Protein AF-C6JSE3-F1 (afdb_monomer_lite)

Secondary structure (DSSP, 8-state):
-HHHHHHHHHHTSGGGG--TTPEEEEEEEEEEETTEEEEEEEEE-TTS-EEEEEES-EEE---SSSEE-----BTGGG--SEEEEGGG---SGGGTT-EEEEE--SHHHHHHHHHHTTT-SEEEEE-S--GGG-EE-TT-TTEEEE--EEEE-TTS-EEETTS-EE--SEEEE---EE---TTB--TT-EEETTEEES-BTTTB-GGGTTTEEE-S--BSS-HHHHHHHHHHHHHHHHTT-SPPPPPHHHHHHHHHHHHHHHHHTT--GGGTTB---TTS---

Organism: Sorghum bicolor (NCBI:txid4558)

InterPro domains:
  IPR000960 Flavin monooxygenase FMO [PIRSF000332] (1-264)
  IPR000960 Flavin monooxygenase FMO [PR00370] (55-71)
  IPR000960 Flavin monooxygenase FMO [PR00370] (111-126)
  IPR000960 Flavin monooxygenase FMO [PR00370] (161-188)
  IPR000960 Flavin monooxygenase FMO [PR00370] (225-238)
  IPR020946 Flavin monooxygenase-like [PF00743] (2-130)
  IPR020946 Flavin monooxygenase-like [PF00743] (160-264)
  IPR036188 FAD/NAD(P)-binding domain superfamily [G3DSA:3.50.50.60] (2-143)
  IPR036188 FAD/NAD(P)-binding domain superfamily [G3DSA:3.50.50.60] (164-280)
  IPR036188 FAD/NAD(P)-binding domain superfamily [SSF51905] (3-137)
  IPR036188 FAD/NAD(P)-binding domain superfamily [SSF51905] (157-276)
  IPR050346 Flavin-containing monooxygenases-like [PTHR23023] (1-277)

Structure (mmCIF, N/CA/C/O backbone):
data_AF-C6JSE3-F1
#
_entry.id   AF-C6JSE3-F1
#
loop_
_atom_site.group_PDB
_atom_site.id
_atom_site.type_symbol
_atom_site.label_atom_id
_atom_site.label_alt_id
_atom_site.label_comp_id
_atom_site.label_asym_id
_atom_site.label_entity_id
_atom_site.label_seq_id
_atom_site.pdbx_PDB_ins_code
_atom_site.Cartn_x
_atom_site.Cartn_y
_atom_site.Cartn_z
_atom_site.occupancy
_atom_site.B_iso_or_equiv
_atom_site.auth_seq_id
_atom_site.auth_comp_id
_atom_site.auth_asym_id
_atom_site.auth_atom_id
_atom_site.pdbx_PDB_model_num
ATOM 1 N N . MET A 1 1 ? 3.079 -20.739 2.816 1.00 90.75 1 MET A N 1
ATOM 2 C CA . MET A 1 1 ? 2.566 -19.575 3.571 1.00 90.75 1 MET A CA 1
ATOM 3 C C . MET A 1 1 ? 1.053 -19.646 3.750 1.00 90.75 1 MET A C 1
ATOM 5 O O . MET A 1 1 ? 0.638 -19.711 4.892 1.00 90.75 1 MET A O 1
ATOM 9 N N . LEU A 1 2 ? 0.241 -19.715 2.683 1.00 92.94 2 LEU A N 1
ATOM 10 C CA . LEU A 1 2 ? -1.227 -19.821 2.803 1.00 92.94 2 LEU A CA 1
ATOM 11 C C . LEU A 1 2 ? -1.678 -20.956 3.741 1.00 92.94 2 LEU A C 1
ATOM 13 O O . LEU A 1 2 ? -2.316 -20.683 4.744 1.00 92.94 2 LEU A O 1
ATOM 17 N N . ALA A 1 3 ? -1.195 -22.183 3.517 1.00 96.44 3 ALA A N 1
ATOM 18 C CA . ALA A 1 3 ? -1.509 -23.326 4.384 1.00 96.44 3 ALA A CA 1
ATOM 19 C C . ALA A 1 3 ? -1.156 -23.112 5.872 1.00 96.44 3 ALA A C 1
ATOM 21 O O . ALA A 1 3 ? -1.803 -23.676 6.745 1.00 96.44 3 ALA A O 1
ATOM 22 N N . PHE A 1 4 ? -0.137 -22.296 6.171 1.00 96.12 4 PHE A N 1
ATOM 23 C CA . PHE A 1 4 ? 0.201 -21.941 7.551 1.00 96.12 4 PHE A CA 1
ATOM 24 C C . PHE A 1 4 ? -0.830 -20.974 8.147 1.00 96.12 4 PHE A C 1
ATOM 26 O O . PHE A 1 4 ? -1.230 -21.157 9.290 1.00 96.12 4 PHE A O 1
ATOM 33 N N . LEU A 1 5 ? -1.275 -19.971 7.383 1.00 95.50 5 LEU A N 1
ATOM 34 C CA . LEU A 1 5 ? -2.308 -19.028 7.824 1.00 95.50 5 LEU A CA 1
ATOM 35 C C . LEU A 1 5 ? -3.663 -19.720 8.003 1.00 95.50 5 LEU A C 1
ATOM 37 O O . LEU A 1 5 ? -4.344 -19.453 8.989 1.00 95.50 5 LEU A O 1
ATOM 41 N N . ASP A 1 6 ? -4.012 -20.642 7.104 1.00 95.06 6 ASP A N 1
ATOM 42 C CA . ASP A 1 6 ? -5.236 -21.441 7.209 1.00 95.06 6 ASP A CA 1
ATOM 43 C C . ASP A 1 6 ? -5.208 -22.315 8.467 1.00 95.06 6 ASP A C 1
ATOM 45 O O . ASP A 1 6 ? -6.144 -22.282 9.267 1.00 95.06 6 ASP A O 1
ATOM 49 N N . ALA A 1 7 ? -4.105 -23.040 8.692 1.00 97.00 7 ALA A N 1
ATOM 50 C CA . ALA A 1 7 ? -3.922 -23.840 9.901 1.00 97.00 7 ALA A CA 1
ATOM 51 C C . ALA A 1 7 ? -3.983 -22.972 11.165 1.00 97.00 7 ALA A C 1
ATOM 53 O O . ALA A 1 7 ? -4.712 -23.296 12.096 1.00 97.00 7 ALA A O 1
ATOM 54 N N . PHE A 1 8 ? -3.302 -21.822 11.176 1.00 96.00 8 PHE A N 1
ATOM 55 C CA . PHE A 1 8 ? -3.346 -20.885 12.298 1.00 96.00 8 PHE A CA 1
ATOM 56 C C . PHE A 1 8 ? -4.772 -20.394 12.592 1.00 96.00 8 PHE A C 1
ATOM 58 O O . PHE A 1 8 ? -5.179 -20.344 13.754 1.00 96.00 8 PHE A O 1
ATOM 65 N N . ALA A 1 9 ? -5.545 -20.029 11.566 1.00 95.81 9 ALA A N 1
ATOM 66 C CA . ALA A 1 9 ? -6.913 -19.542 11.731 1.00 95.81 9 ALA A CA 1
ATOM 67 C C . ALA A 1 9 ? -7.853 -20.621 12.294 1.00 95.81 9 ALA A C 1
ATOM 69 O O . ALA A 1 9 ? -8.722 -20.308 13.111 1.00 95.81 9 ALA A O 1
ATOM 70 N N . VAL A 1 10 ? -7.665 -21.879 11.882 1.00 96.69 10 VAL A N 1
ATOM 71 C CA . VAL A 1 10 ? -8.408 -23.033 12.408 1.00 96.69 10 VAL A CA 1
ATOM 72 C C . VAL A 1 10 ? -7.996 -23.333 13.850 1.00 96.69 10 VAL A C 1
ATOM 74 O O . VAL A 1 10 ? -8.857 -23.362 14.728 1.00 96.69 10 VAL A O 1
ATOM 77 N N . ASP A 1 11 ? -6.698 -23.482 14.116 1.00 97.69 11 ASP A N 1
ATOM 78 C CA . ASP A 1 11 ? -6.167 -23.870 15.430 1.00 97.69 11 ASP A CA 1
ATOM 79 C C . ASP A 1 11 ? -6.456 -22.821 16.515 1.00 97.69 11 ASP A C 1
ATOM 81 O O . ASP A 1 11 ? -6.699 -23.161 17.672 1.00 97.69 11 ASP A O 1
ATOM 85 N N . SER A 1 12 ? -6.463 -21.536 16.149 1.00 95.75 12 SER A N 1
ATOM 86 C CA . SER A 1 12 ? -6.801 -20.433 17.061 1.00 95.75 12 SER A CA 1
ATOM 87 C C . SER A 1 12 ? -8.308 -20.223 17.257 1.00 95.75 12 SER A C 1
ATOM 89 O O . SER A 1 12 ? -8.703 -19.413 18.095 1.00 95.75 12 SER A O 1
ATOM 91 N N . GLY A 1 13 ? -9.157 -20.903 16.478 1.00 96.81 13 GLY A N 1
ATOM 92 C CA . GLY A 1 13 ? -10.612 -20.723 16.483 1.00 96.81 13 GLY A CA 1
ATOM 93 C C . GLY A 1 13 ? -11.106 -19.445 15.794 1.00 96.81 13 GLY A C 1
ATOM 94 O O . GLY A 1 13 ? -12.314 -19.256 15.663 1.00 96.81 13 GLY A O 1
ATOM 95 N N . VAL A 1 14 ? -10.209 -18.580 15.302 1.00 95.38 14 VAL A N 1
ATOM 96 C CA . VAL A 1 14 ? -10.569 -17.313 14.639 1.00 95.38 14 VAL A CA 1
ATOM 97 C C . VAL A 1 14 ? -11.395 -17.553 13.378 1.00 95.38 14 VAL A C 1
ATOM 99 O O . VAL A 1 14 ? -12.306 -16.777 13.099 1.00 95.38 14 VAL A O 1
ATOM 102 N N . ALA A 1 15 ? -11.144 -18.648 12.651 1.00 95.31 15 ALA A N 1
ATOM 103 C CA . ALA A 1 15 ? -11.892 -18.997 11.444 1.00 95.31 15 ALA A CA 1
ATOM 104 C C . ALA A 1 15 ? -13.415 -19.058 11.677 1.00 95.31 15 ALA A C 1
ATOM 106 O O . ALA A 1 15 ? -14.179 -18.634 10.814 1.00 95.31 15 ALA A O 1
ATOM 107 N N . ALA A 1 16 ? -13.864 -19.503 12.858 1.00 96.31 16 ALA A N 1
ATOM 108 C CA . ALA A 1 16 ? -15.287 -19.586 13.202 1.00 96.31 16 ALA A CA 1
ATOM 109 C C . ALA A 1 16 ? -15.962 -18.213 13.398 1.00 96.31 16 ALA A C 1
ATOM 111 O O . ALA A 1 16 ? -17.189 -18.127 13.428 1.00 96.31 16 ALA A O 1
ATOM 112 N N . HIS A 1 17 ? -15.177 -17.141 13.529 1.00 95.38 17 HIS A N 1
ATOM 113 C CA . HIS A 1 17 ? -15.659 -15.772 13.724 1.00 95.38 17 HIS A CA 1
ATOM 114 C C . HIS A 1 17 ? -15.640 -14.932 12.437 1.00 95.38 17 HIS A C 1
ATOM 116 O O . HIS A 1 17 ? -16.100 -13.790 12.447 1.00 95.38 17 HIS A O 1
ATOM 122 N N . VAL A 1 18 ? -15.123 -15.471 11.327 1.00 96.12 18 VAL A N 1
ATOM 123 C CA . VAL A 1 18 ? -15.033 -14.757 10.049 1.00 96.12 18 VAL A CA 1
ATOM 124 C C . VAL A 1 18 ? -16.304 -14.975 9.231 1.00 96.12 18 VAL A C 1
ATOM 126 O O . VAL A 1 18 ? -16.690 -16.105 8.942 1.00 96.12 18 VAL A O 1
ATOM 129 N N . ARG A 1 19 ? -16.933 -13.879 8.797 1.00 94.50 19 ARG A N 1
ATOM 130 C CA . ARG A 1 19 ? -18.028 -13.905 7.818 1.00 94.50 19 ARG A CA 1
ATOM 131 C C . ARG A 1 19 ? -17.452 -13.673 6.421 1.00 94.50 19 ARG A C 1
ATOM 133 O O . ARG A 1 19 ? -17.122 -12.544 6.066 1.00 94.50 19 ARG A O 1
ATOM 140 N N . LEU A 1 20 ? -17.276 -14.752 5.661 1.00 95.38 20 LEU A N 1
ATOM 141 C CA . LEU A 1 20 ? -16.822 -14.688 4.267 1.00 95.38 20 LEU A CA 1
ATOM 142 C C . LEU A 1 20 ? -17.928 -14.152 3.348 1.00 95.38 20 LEU A C 1
ATOM 144 O O . LEU A 1 20 ? -19.099 -14.137 3.724 1.00 95.38 20 LEU A O 1
ATOM 148 N N . GLY A 1 21 ? -17.542 -13.673 2.162 1.00 94.75 21 GLY A N 1
ATOM 149 C CA . GLY A 1 21 ? -18.484 -13.096 1.195 1.00 94.75 21 GLY A CA 1
ATOM 150 C C . GLY A 1 21 ? -19.108 -11.763 1.635 1.00 94.75 21 GLY A C 1
ATOM 151 O O . GLY A 1 21 ? -20.042 -11.281 1.001 1.00 94.75 21 GLY A O 1
ATOM 152 N N . GLY A 1 22 ? -18.604 -11.171 2.725 1.00 95.81 22 GLY A N 1
ATOM 153 C CA . GLY A 1 22 ? -19.030 -9.878 3.248 1.00 95.81 22 GLY A CA 1
ATOM 154 C C . GLY A 1 22 ? -18.075 -8.753 2.848 1.00 95.81 22 GLY A C 1
ATOM 155 O O . GLY A 1 22 ? -16.895 -8.781 3.196 1.00 95.81 22 GLY A O 1
ATOM 156 N N . GLU A 1 23 ? -18.585 -7.731 2.165 1.00 97.50 23 GLU A N 1
ATOM 157 C CA . GLU A 1 23 ? -17.844 -6.507 1.849 1.00 97.50 23 GLU A CA 1
ATOM 158 C C . GLU A 1 23 ? -18.287 -5.367 2.767 1.00 97.50 23 GLU A C 1
ATOM 160 O O . GLU A 1 23 ? -19.449 -4.959 2.746 1.00 97.50 23 GLU A O 1
ATOM 165 N N . VAL A 1 24 ? -17.363 -4.812 3.554 1.00 98.19 24 VAL A N 1
ATOM 166 C CA . VAL A 1 24 ? -17.643 -3.625 4.371 1.00 98.19 24 VAL A CA 1
ATOM 167 C C . VAL A 1 24 ? -17.793 -2.409 3.462 1.00 98.19 24 VAL A C 1
ATOM 169 O O . VAL A 1 24 ? -16.855 -2.006 2.778 1.00 98.19 24 VAL A O 1
ATOM 172 N N . LEU A 1 25 ? -18.974 -1.800 3.493 1.00 97.81 25 LEU A N 1
ATOM 173 C CA . LEU A 1 25 ? -19.299 -0.617 2.702 1.00 97.81 25 LEU A CA 1
ATOM 174 C C . LEU A 1 25 ? -19.083 0.668 3.485 1.00 97.81 25 LEU A C 1
ATOM 176 O O . LEU A 1 25 ? -18.837 1.720 2.894 1.00 97.81 25 LEU A O 1
ATOM 180 N N . ARG A 1 26 ? -19.264 0.611 4.809 1.00 97.62 26 ARG A N 1
ATOM 181 C CA . ARG A 1 26 ? -19.316 1.815 5.628 1.00 97.62 26 ARG A CA 1
ATOM 182 C C . ARG A 1 26 ? -19.091 1.546 7.102 1.00 97.62 26 ARG A C 1
ATOM 184 O O . ARG A 1 26 ? -19.660 0.609 7.647 1.00 97.62 26 ARG A O 1
ATOM 191 N N . VAL A 1 27 ? -18.355 2.441 7.746 1.00 97.06 27 VAL A N 1
ATOM 192 C CA . VAL A 1 27 ? -18.139 2.466 9.190 1.00 97.06 27 VAL A CA 1
ATOM 193 C C . VAL A 1 27 ? -18.387 3.884 9.697 1.00 97.06 27 VAL A C 1
ATOM 195 O O . VAL A 1 27 ? -17.810 4.835 9.169 1.00 97.06 27 VAL A O 1
ATOM 198 N N . ARG A 1 28 ? -19.261 4.048 10.696 1.00 93.44 28 ARG A N 1
ATOM 199 C CA . ARG A 1 28 ? -19.613 5.365 11.257 1.00 93.44 28 ARG A CA 1
ATOM 200 C C . ARG A 1 28 ? -19.777 5.320 12.774 1.00 93.44 28 ARG A C 1
ATOM 202 O O . ARG A 1 28 ? -20.337 4.343 13.272 1.00 93.44 28 ARG A O 1
ATOM 209 N N . PRO A 1 29 ? -19.393 6.384 13.496 1.00 91.12 29 PRO A N 1
ATOM 210 C CA . PRO A 1 29 ? -19.758 6.525 14.896 1.00 91.12 29 PRO A CA 1
ATOM 211 C C . PRO A 1 29 ? -21.269 6.778 15.021 1.00 91.12 29 PRO A C 1
ATOM 213 O O . PRO A 1 29 ? -21.854 7.565 14.274 1.00 91.12 29 PRO A O 1
ATOM 216 N N . LEU A 1 30 ? -21.903 6.114 15.981 1.00 83.31 30 LEU A N 1
ATOM 217 C CA . LEU A 1 30 ? -23.221 6.457 16.503 1.00 83.31 30 LEU A CA 1
ATOM 218 C C . LEU A 1 30 ? -23.045 7.561 17.553 1.00 83.31 30 LEU A C 1
ATOM 220 O O . LEU A 1 30 ? -22.100 7.527 18.340 1.00 83.31 30 LEU A O 1
ATOM 224 N N . CYS A 1 31 ? -23.945 8.551 17.568 1.00 64.56 31 CYS A N 1
ATOM 225 C CA . CYS A 1 31 ? -23.924 9.636 18.555 1.00 64.56 31 CYS A CA 1
ATOM 226 C C . CYS A 1 31 ? -23.729 9.095 19.981 1.00 64.56 31 CYS A C 1
ATOM 228 O O . CYS A 1 31 ? -24.350 8.095 20.336 1.00 64.56 31 CYS A O 1
ATOM 230 N N . ARG A 1 32 ? -22.920 9.790 20.800 1.00 56.53 32 ARG A N 1
ATOM 231 C CA . ARG A 1 32 ? -22.676 9.449 22.214 1.00 56.53 32 ARG A CA 1
ATOM 232 C C . ARG A 1 32 ? -23.996 9.226 22.960 1.00 56.53 32 ARG A C 1
ATOM 234 O O . ARG A 1 32 ? -24.659 10.180 23.366 1.00 56.53 32 ARG A O 1
ATOM 241 N N . GLY A 1 33 ? -24.361 7.963 23.155 1.00 52.59 33 GLY A N 1
ATOM 242 C CA . GLY A 1 33 ? -25.355 7.564 24.142 1.00 52.59 33 GLY A CA 1
ATOM 243 C C . GLY A 1 33 ? -24.739 7.553 25.543 1.00 52.59 33 GLY A C 1
ATOM 244 O O . GLY A 1 33 ? -23.539 7.761 25.717 1.00 52.59 33 GLY A O 1
ATOM 245 N N . GLN A 1 34 ? -25.543 7.246 26.563 1.00 40.81 34 GLN A N 1
ATOM 246 C CA . GLN A 1 34 ? -25.076 7.148 27.957 1.00 40.81 34 GLN A CA 1
ATOM 247 C C . GLN A 1 34 ? -24.033 6.029 28.206 1.00 40.81 34 GLN A C 1
ATOM 249 O O . GLN A 1 34 ? -23.507 5.941 29.311 1.00 40.81 34 GLN A O 1
ATOM 254 N N . GLN A 1 35 ? -23.725 5.191 27.205 1.00 45.28 35 GLN A N 1
ATOM 255 C CA . GLN A 1 35 ? -22.834 4.021 27.299 1.00 45.28 35 GLN A CA 1
ATOM 256 C C . GLN A 1 35 ? -21.511 4.139 26.511 1.00 45.28 35 GLN A C 1
ATOM 258 O O . GLN A 1 35 ? -20.745 3.182 26.491 1.00 45.28 35 GLN A O 1
ATOM 263 N N . GLY A 1 36 ? -21.198 5.294 25.910 1.00 58.19 36 GLY A N 1
ATOM 264 C CA . GLY A 1 36 ? -19.954 5.505 25.147 1.00 58.19 36 GLY A CA 1
ATOM 265 C C . GLY A 1 36 ? -20.166 5.644 23.635 1.00 58.19 36 GLY A C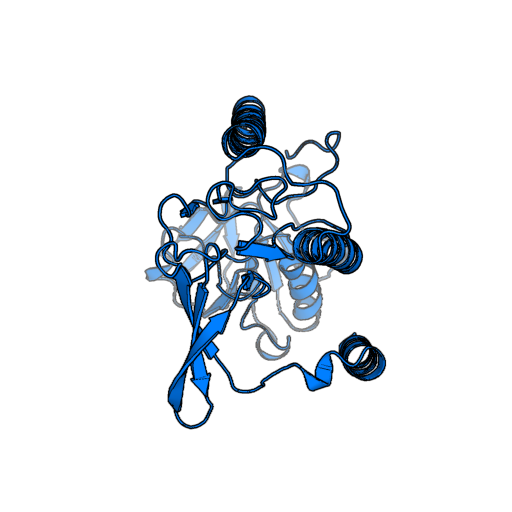 1
ATOM 266 O O . GLY A 1 36 ? -21.301 5.688 23.158 1.00 58.19 36 GLY A O 1
ATOM 267 N N . GLU A 1 37 ? -19.067 5.785 22.885 1.00 71.25 37 GLU A N 1
ATOM 268 C CA . GLU A 1 37 ? -19.078 5.816 21.415 1.00 71.25 37 GLU A CA 1
ATOM 269 C C . GLU A 1 37 ? -19.280 4.403 20.862 1.00 71.25 37 GLU A C 1
ATOM 271 O O . GLU A 1 37 ? -18.391 3.560 20.951 1.00 71.25 37 GLU A O 1
ATOM 276 N N . GLN A 1 38 ? -20.458 4.150 20.291 1.00 87.31 38 GLN A N 1
ATOM 277 C CA . GLN A 1 38 ? -20.731 2.945 19.511 1.00 87.31 38 GLN A CA 1
ATOM 278 C C . GLN A 1 38 ? -20.481 3.211 18.028 1.00 87.31 38 GLN A C 1
ATOM 280 O O . GLN A 1 38 ? -20.511 4.351 17.571 1.00 87.31 38 GLN A O 1
ATOM 285 N N . TRP A 1 39 ? -20.274 2.150 17.262 1.00 94.00 39 TRP A N 1
ATOM 286 C CA . TRP A 1 39 ? -20.019 2.184 15.829 1.00 94.00 39 TRP A CA 1
ATOM 287 C C . TRP A 1 39 ? -21.079 1.391 15.086 1.00 94.00 39 TRP A C 1
ATOM 289 O O . TRP A 1 39 ? -21.586 0.400 15.593 1.00 94.00 39 TRP A O 1
ATOM 299 N N . THR A 1 40 ? -21.393 1.805 13.866 1.00 95.62 40 THR A N 1
ATOM 300 C CA . THR A 1 40 ? -22.167 1.006 12.909 1.00 95.62 40 THR A CA 1
ATOM 301 C C . THR A 1 40 ? -21.263 0.556 11.786 1.00 95.62 40 THR A C 1
ATOM 303 O O . THR A 1 40 ? -20.489 1.356 11.253 1.00 95.62 40 THR A O 1
ATOM 306 N N . VAL A 1 41 ? -21.379 -0.717 11.421 1.00 97.50 41 VAL A N 1
ATOM 307 C CA . VAL A 1 41 ? -20.699 -1.303 10.269 1.00 97.50 41 VAL A CA 1
ATOM 308 C C . VAL A 1 41 ? -21.761 -1.792 9.298 1.00 97.50 41 VAL A C 1
ATOM 310 O O . VAL A 1 41 ? -22.482 -2.747 9.589 1.00 97.50 41 VAL A O 1
ATOM 313 N N . ALA A 1 42 ? -21.855 -1.132 8.146 1.00 97.69 42 ALA A N 1
ATOM 314 C CA . ALA A 1 42 ? -22.681 -1.590 7.042 1.00 97.69 42 ALA A CA 1
ATOM 315 C C . ALA A 1 42 ? -21.851 -2.475 6.113 1.00 97.69 42 ALA A C 1
ATOM 317 O O . ALA A 1 42 ? -20.765 -2.080 5.674 1.00 97.69 42 ALA A O 1
ATOM 318 N N . TRP A 1 43 ? -22.373 -3.649 5.784 1.00 97.88 43 TRP A N 1
ATOM 319 C CA . TRP A 1 43 ? -21.713 -4.617 4.920 1.00 97.88 43 TRP A CA 1
ATOM 320 C C . TRP A 1 43 ? -22.700 -5.251 3.943 1.00 97.88 43 TRP A C 1
ATOM 322 O O . TRP A 1 43 ? -23.902 -5.315 4.200 1.00 97.88 43 TRP A O 1
ATOM 332 N N . ARG A 1 44 ? -22.181 -5.683 2.795 1.00 97.94 44 ARG A N 1
ATOM 333 C CA . ARG A 1 44 ? -22.936 -6.356 1.739 1.00 97.94 44 ARG A CA 1
ATOM 334 C C . ARG A 1 44 ? -22.562 -7.829 1.687 1.00 97.94 44 ARG A C 1
ATOM 336 O O . ARG A 1 44 ? -21.375 -8.131 1.597 1.00 97.94 44 ARG A O 1
ATOM 343 N N . GLY A 1 45 ? -23.557 -8.708 1.748 1.00 95.62 45 GLY A N 1
ATOM 344 C CA . GLY A 1 45 ? -23.381 -10.149 1.566 1.00 95.62 45 GLY A CA 1
ATOM 345 C C . GLY A 1 45 ? -23.339 -10.565 0.094 1.00 95.62 45 GLY A C 1
ATOM 346 O O . GLY A 1 45 ? -23.559 -9.753 -0.807 1.00 95.62 45 GLY A O 1
ATOM 347 N N . GLU A 1 46 ? -23.096 -11.853 -0.154 1.00 93.25 46 GLU A N 1
ATOM 348 C CA . GLU A 1 46 ? -23.044 -12.428 -1.511 1.00 93.25 46 GLU A CA 1
ATOM 349 C C . GLU A 1 46 ? -24.376 -12.328 -2.265 1.00 93.25 46 GLU A C 1
ATOM 351 O O . GLU A 1 46 ? -24.394 -12.235 -3.491 1.00 93.25 46 GLU A O 1
ATOM 356 N N . ASP A 1 47 ? -25.495 -12.299 -1.539 1.00 93.62 47 ASP A N 1
ATOM 357 C CA . ASP A 1 47 ? -26.839 -12.097 -2.087 1.00 93.62 47 ASP A CA 1
ATOM 358 C C . ASP A 1 47 ? -27.099 -10.643 -2.530 1.00 93.62 47 ASP A C 1
ATOM 360 O O . ASP A 1 47 ? -28.160 -10.332 -3.075 1.00 93.62 47 ASP A O 1
ATOM 364 N N . GLY A 1 48 ? -26.135 -9.744 -2.306 1.00 94.31 48 GLY A N 1
ATOM 365 C CA . GLY A 1 48 ? -26.242 -8.313 -2.569 1.00 94.31 48 GLY A CA 1
ATOM 366 C C . GLY A 1 48 ? -27.012 -7.541 -1.494 1.00 94.31 48 GLY A C 1
ATOM 367 O O . GLY A 1 48 ? -27.100 -6.313 -1.585 1.00 94.31 48 GLY A O 1
ATOM 368 N N . GLY A 1 49 ? -27.539 -8.226 -0.474 1.00 95.81 49 GLY A N 1
ATOM 369 C CA . GLY A 1 49 ? -28.223 -7.624 0.659 1.00 95.81 49 GLY A CA 1
ATOM 370 C C . GLY A 1 49 ? -27.263 -6.795 1.506 1.00 95.81 49 GLY A C 1
ATOM 371 O O . GLY A 1 49 ? -26.115 -7.180 1.721 1.00 95.81 49 GLY A O 1
ATOM 372 N N . VAL A 1 50 ? -27.730 -5.639 1.983 1.00 97.56 50 VAL A N 1
ATOM 373 C CA . VAL A 1 50 ? -26.960 -4.767 2.878 1.00 97.56 50 VAL A CA 1
ATOM 374 C C . VAL A 1 50 ? -27.513 -4.893 4.290 1.00 97.56 50 VAL A C 1
ATOM 376 O O . VAL A 1 50 ? -28.689 -4.611 4.524 1.00 97.56 50 VAL A O 1
ATOM 379 N N . ALA A 1 51 ? -26.651 -5.284 5.221 1.00 96.06 51 ALA A N 1
ATOM 380 C CA . ALA A 1 51 ? -26.923 -5.296 6.650 1.00 96.06 51 ALA A CA 1
ATOM 381 C C . ALA A 1 51 ? -26.102 -4.202 7.343 1.00 96.06 51 ALA A C 1
ATOM 383 O O . ALA A 1 51 ? -25.045 -3.802 6.858 1.00 96.06 51 ALA A O 1
ATOM 384 N N . GLU A 1 52 ? -26.590 -3.710 8.479 1.00 96.38 52 GLU A N 1
ATOM 385 C CA . GLU A 1 52 ? -25.886 -2.740 9.319 1.00 96.38 52 GLU A CA 1
ATOM 386 C C . GLU A 1 52 ? -25.971 -3.208 10.772 1.00 96.38 52 GLU A C 1
ATOM 388 O O . GLU A 1 52 ? -27.058 -3.482 11.280 1.00 96.38 52 GLU A O 1
ATOM 393 N N . GLU A 1 53 ? -24.816 -3.349 11.421 1.00 95.00 53 GLU A N 1
ATOM 394 C CA . GLU A 1 53 ? -24.698 -3.909 12.770 1.00 95.00 53 GLU A CA 1
ATOM 395 C C . GLU A 1 53 ? -23.940 -2.951 13.701 1.00 95.00 53 GLU A C 1
ATOM 397 O O . GLU A 1 53 ? -22.967 -2.322 13.264 1.00 95.00 53 GLU A O 1
ATOM 402 N N . PRO A 1 54 ? -24.370 -2.817 14.971 1.00 95.44 54 PRO A N 1
ATOM 403 C CA . PRO A 1 54 ? -23.666 -2.022 15.963 1.00 95.44 54 PRO A CA 1
ATOM 404 C C . PRO A 1 54 ? -22.486 -2.789 16.582 1.00 95.44 54 PRO A C 1
ATOM 406 O O . PRO A 1 54 ? -22.578 -3.990 16.833 1.00 95.44 54 PRO A O 1
ATOM 409 N N . PHE A 1 55 ? -21.406 -2.074 16.889 1.00 95.69 55 PHE A N 1
ATOM 410 C CA . PHE A 1 55 ? -20.212 -2.586 17.563 1.00 95.69 55 PHE A CA 1
ATOM 411 C C . PHE A 1 55 ? -19.684 -1.568 18.572 1.00 95.69 55 PHE A C 1
ATOM 413 O O . PHE A 1 55 ? -19.745 -0.363 18.335 1.00 95.69 55 PHE A O 1
ATOM 420 N N . ASP A 1 56 ? -19.101 -2.038 19.672 1.00 93.94 56 ASP A N 1
ATOM 421 C CA . ASP A 1 56 ? -18.433 -1.152 20.633 1.00 93.94 56 ASP A CA 1
ATOM 422 C C . ASP A 1 56 ? -17.102 -0.622 20.084 1.00 93.94 56 ASP A C 1
ATOM 424 O O . ASP A 1 56 ? -16.688 0.485 20.418 1.00 93.94 56 ASP A O 1
ATOM 428 N N . ALA A 1 57 ? -16.428 -1.388 19.223 1.00 95.62 57 ALA A N 1
ATOM 429 C CA . ALA A 1 57 ? -15.172 -0.991 18.601 1.00 95.62 57 ALA A CA 1
ATOM 430 C C . ALA A 1 57 ? -15.009 -1.584 17.196 1.00 95.62 57 ALA A C 1
ATOM 432 O O . ALA A 1 57 ? -15.538 -2.653 16.888 1.00 95.62 57 ALA A O 1
ATOM 433 N N . VAL A 1 58 ? -14.220 -0.905 16.363 1.00 97.62 58 VAL A N 1
ATOM 434 C CA . VAL A 1 58 ? -13.837 -1.323 15.015 1.00 97.62 58 VAL A CA 1
ATOM 435 C C . VAL A 1 58 ? -12.313 -1.339 14.900 1.00 97.62 58 VAL A C 1
ATOM 437 O O . VAL A 1 58 ? -11.635 -0.348 15.172 1.00 97.62 58 VAL A O 1
ATOM 440 N N . VAL A 1 59 ? -11.770 -2.474 14.458 1.00 98.38 59 VAL A N 1
ATOM 441 C CA . VAL A 1 59 ? -10.343 -2.639 14.152 1.00 98.38 59 VAL A CA 1
ATOM 442 C C . VAL A 1 59 ? -10.195 -2.835 12.646 1.00 98.38 59 VAL A C 1
ATOM 444 O O . VAL A 1 59 ? -10.713 -3.796 12.079 1.00 98.38 59 VAL A O 1
ATOM 447 N N . VAL A 1 60 ? -9.511 -1.909 11.981 1.00 98.44 60 VAL A N 1
ATOM 448 C CA . VAL A 1 60 ? -9.343 -1.901 10.526 1.00 98.44 60 VAL A CA 1
ATOM 449 C C . VAL A 1 60 ? -8.106 -2.712 10.147 1.00 98.44 60 VAL A C 1
ATOM 451 O O . VAL A 1 60 ? -6.976 -2.296 10.404 1.00 98.44 60 VAL A O 1
ATOM 454 N N . CYS A 1 61 ? -8.338 -3.853 9.492 1.00 97.62 61 CYS A N 1
ATOM 455 C CA . CYS A 1 61 ? -7.307 -4.804 9.052 1.00 97.62 61 CYS A CA 1
ATOM 456 C C . CYS A 1 61 ? -7.359 -5.068 7.532 1.00 97.62 61 CYS A C 1
ATOM 458 O O . CYS A 1 61 ? -6.984 -6.143 7.072 1.00 97.62 61 CYS A O 1
ATOM 460 N N . SER A 1 62 ? -7.856 -4.119 6.729 1.00 95.94 62 SER A N 1
ATOM 461 C CA . SER A 1 62 ? -8.128 -4.310 5.289 1.00 95.94 62 SER A CA 1
ATOM 462 C C . SER A 1 62 ? -6.879 -4.382 4.395 1.00 95.94 62 SER A C 1
ATOM 464 O O . SER A 1 62 ? -6.998 -4.531 3.180 1.00 95.94 62 SER A O 1
ATOM 466 N N . GLY A 1 63 ? -5.680 -4.252 4.972 1.00 92.62 63 GLY A N 1
ATOM 467 C CA . GLY A 1 63 ? -4.418 -4.221 4.238 1.00 92.62 63 GLY A CA 1
ATOM 468 C C . GLY A 1 63 ? -4.239 -2.965 3.376 1.00 92.62 63 GLY A C 1
ATOM 469 O O . GLY A 1 63 ? -5.042 -2.032 3.405 1.00 92.62 63 GLY A O 1
ATOM 470 N N . HIS A 1 64 ? -3.134 -2.927 2.626 1.00 93.44 64 HIS A N 1
ATOM 471 C CA . HIS A 1 64 ? -2.736 -1.753 1.837 1.00 93.44 64 HIS A CA 1
ATOM 472 C C . HIS A 1 64 ? -2.009 -2.089 0.520 1.00 93.44 64 HIS A C 1
ATOM 474 O O . HIS A 1 64 ? -1.466 -1.198 -0.127 1.00 93.44 64 HIS A O 1
ATOM 480 N N . CYS A 1 65 ? -2.024 -3.357 0.088 1.00 92.81 65 CYS A N 1
ATOM 481 C CA . CYS A 1 65 ? -1.354 -3.838 -1.132 1.00 92.81 65 CYS A CA 1
ATOM 482 C C . CYS A 1 65 ? -2.335 -4.162 -2.276 1.00 92.81 65 CYS A C 1
ATOM 484 O O . CYS A 1 65 ? -2.098 -5.091 -3.046 1.00 92.81 65 CYS A O 1
ATOM 486 N N . SER A 1 66 ? -3.440 -3.411 -2.377 1.00 93.31 66 SER A N 1
ATOM 487 C CA . SER A 1 66 ? -4.520 -3.708 -3.337 1.00 93.31 66 SER A CA 1
ATOM 488 C C . SER A 1 66 ? -4.852 -2.569 -4.297 1.00 93.31 66 SER A C 1
ATOM 490 O O . SER A 1 66 ? -5.303 -2.843 -5.399 1.00 93.31 66 SER A O 1
ATOM 492 N N . VAL A 1 67 ? -4.626 -1.299 -3.935 1.00 96.62 67 VAL A N 1
ATOM 493 C CA . VAL A 1 67 ? -4.936 -0.159 -4.820 1.00 96.62 67 VAL A CA 1
ATOM 494 C C . VAL A 1 67 ? -3.654 0.362 -5.477 1.00 96.62 67 VAL A C 1
ATOM 496 O O . VAL A 1 67 ? -2.835 0.977 -4.788 1.00 96.62 67 VAL A O 1
ATOM 499 N N . PRO A 1 68 ? -3.446 0.139 -6.790 1.00 96.88 68 PRO A N 1
ATOM 500 C CA . PRO A 1 68 ? -2.206 0.496 -7.473 1.00 96.88 68 PRO A CA 1
ATOM 501 C C . PRO A 1 68 ? -1.859 1.986 -7.416 1.00 96.88 68 PRO A C 1
ATOM 503 O O . PRO A 1 68 ? -2.729 2.865 -7.535 1.00 96.88 68 PRO A O 1
ATOM 506 N N . LEU A 1 69 ? -0.560 2.269 -7.315 1.00 94.88 69 LEU A N 1
ATOM 507 C CA . LEU A 1 69 ? 0.005 3.596 -7.534 1.00 94.88 69 LEU A CA 1
ATOM 508 C C . LEU A 1 69 ? 0.660 3.632 -8.917 1.00 94.88 69 LEU A C 1
ATOM 510 O O . LEU A 1 69 ? 1.744 3.091 -9.091 1.00 94.88 69 LEU A O 1
ATOM 514 N N . VAL A 1 70 ? 0.031 4.285 -9.895 1.00 94.69 70 VAL A N 1
ATOM 515 C CA . VAL A 1 70 ? 0.572 4.418 -11.260 1.00 94.69 70 VAL A CA 1
ATOM 516 C C . VAL A 1 70 ? 1.105 5.843 -11.463 1.00 94.69 70 VAL A C 1
ATOM 518 O O . VAL A 1 70 ? 0.342 6.798 -11.279 1.00 94.69 70 VAL A O 1
ATOM 521 N N . PRO A 1 71 ? 2.396 6.028 -11.802 1.00 92.56 71 PRO A N 1
ATOM 522 C CA . PRO A 1 71 ? 2.982 7.351 -11.983 1.00 92.56 71 PRO A CA 1
ATOM 523 C C . PRO A 1 71 ? 2.497 8.016 -13.275 1.00 92.56 71 PRO A C 1
ATOM 525 O O . PRO A 1 71 ? 2.175 7.357 -14.262 1.00 92.56 71 PRO A O 1
ATOM 528 N N . LYS A 1 72 ? 2.509 9.351 -13.295 1.00 93.88 72 LYS A N 1
ATOM 529 C CA . LYS A 1 72 ? 2.294 10.121 -14.524 1.00 93.88 72 LYS A CA 1
ATOM 530 C C . LYS A 1 72 ? 3.617 10.227 -15.279 1.00 93.88 72 LYS A C 1
ATOM 532 O O . LYS A 1 72 ? 4.557 10.819 -14.762 1.00 93.88 72 LYS A O 1
ATOM 537 N N . ILE A 1 73 ? 3.672 9.690 -16.495 1.00 96.25 73 ILE A N 1
ATOM 538 C CA . ILE A 1 73 ? 4.844 9.758 -17.379 1.00 96.25 73 ILE A CA 1
ATOM 539 C C . ILE A 1 73 ? 4.509 10.654 -18.576 1.00 96.25 73 ILE A C 1
ATOM 541 O O . ILE A 1 73 ? 3.456 10.506 -19.201 1.00 96.25 73 ILE A O 1
ATOM 545 N N . ARG A 1 74 ? 5.392 11.598 -18.922 1.00 97.56 74 ARG A N 1
ATOM 546 C CA . ARG A 1 74 ? 5.193 12.473 -20.089 1.00 97.56 74 ARG A CA 1
ATOM 547 C C 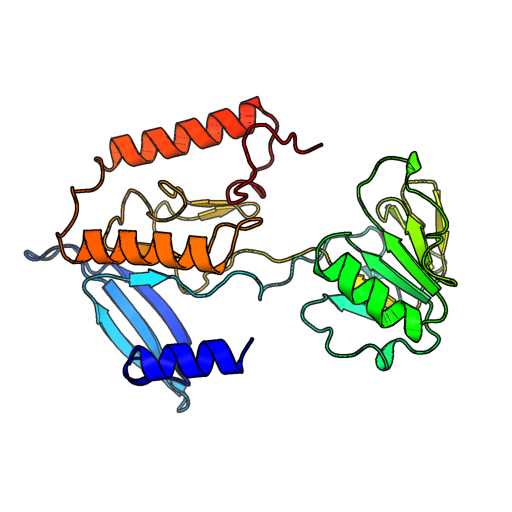. ARG A 1 74 ? 5.145 11.627 -21.367 1.00 97.56 74 ARG A C 1
ATOM 549 O O . ARG A 1 74 ? 6.018 10.798 -21.583 1.00 97.56 74 ARG A O 1
ATOM 556 N N . GLY A 1 75 ? 4.134 11.839 -22.210 1.00 96.94 75 GLY A N 1
ATOM 557 C CA . GLY A 1 75 ? 3.967 11.121 -23.484 1.00 96.94 75 GLY A CA 1
ATOM 558 C C . GLY A 1 75 ? 3.258 9.762 -23.390 1.00 96.94 75 GLY A C 1
ATOM 559 O O . GLY A 1 75 ? 2.823 9.249 -24.417 1.00 96.94 75 GLY A O 1
ATOM 560 N N . ILE A 1 76 ? 3.037 9.217 -22.185 1.00 96.50 76 ILE A N 1
ATOM 561 C CA . ILE A 1 76 ? 2.498 7.854 -22.001 1.00 96.50 76 ILE A CA 1
ATOM 562 C C . ILE A 1 76 ? 1.118 7.634 -22.632 1.00 96.50 76 ILE A C 1
ATOM 564 O O . ILE A 1 76 ? 0.832 6.551 -23.124 1.00 96.50 76 ILE A O 1
ATOM 568 N N . ASN A 1 77 ? 0.284 8.676 -22.701 1.00 94.62 77 ASN A N 1
ATOM 569 C CA . ASN A 1 77 ? -1.061 8.594 -23.281 1.00 94.62 77 ASN A CA 1
ATOM 570 C C . ASN A 1 77 ? -1.062 8.322 -24.796 1.00 94.62 77 ASN A C 1
ATOM 572 O O . ASN A 1 77 ? -2.093 7.939 -25.337 1.00 94.62 77 ASN A O 1
ATOM 576 N N . LYS A 1 78 ? 0.055 8.579 -25.488 1.00 93.62 78 LYS A N 1
ATOM 577 C CA . LYS A 1 78 ? 0.213 8.310 -26.927 1.00 93.62 78 LYS A CA 1
ATOM 578 C C . LYS A 1 78 ? 0.958 7.001 -27.198 1.00 93.62 78 LYS A C 1
ATOM 580 O O . LYS A 1 78 ? 1.017 6.564 -28.346 1.00 93.62 78 LYS A O 1
ATOM 585 N N . TRP A 1 79 ? 1.546 6.404 -26.163 1.00 97.12 79 TRP A N 1
ATOM 586 C CA . TRP A 1 79 ? 2.348 5.199 -26.287 1.00 97.12 79 TRP A CA 1
ATOM 587 C C . TRP A 1 79 ? 1.461 3.997 -26.612 1.00 97.12 79 TRP A C 1
ATOM 589 O O . TRP A 1 79 ? 0.425 3.804 -25.982 1.00 97.12 79 TRP A O 1
ATOM 599 N N . GLN A 1 80 ? 1.863 3.207 -27.606 1.00 95.44 80 GLN A N 1
ATOM 600 C CA . GLN A 1 80 ? 1.071 2.078 -28.110 1.00 95.44 80 GLN A CA 1
ATOM 601 C C . GLN A 1 80 ? 1.389 0.751 -27.403 1.00 95.44 80 GLN A C 1
ATOM 603 O O . GLN A 1 80 ? 0.695 -0.238 -27.622 1.00 95.44 80 GLN A O 1
ATOM 608 N N . GLY A 1 81 ? 2.436 0.720 -26.573 1.00 96.44 81 GLY A N 1
ATOM 609 C CA . GLY A 1 81 ? 2.815 -0.465 -25.812 1.00 96.44 81 GLY A CA 1
ATOM 610 C C . GLY A 1 81 ? 1.859 -0.768 -24.655 1.00 96.44 81 GLY A C 1
ATOM 611 O O . GLY A 1 81 ? 1.019 0.043 -24.250 1.00 96.44 81 GLY A O 1
ATOM 612 N N . LYS A 1 82 ? 1.995 -1.970 -24.098 1.00 97.62 82 LYS A N 1
ATOM 613 C CA . LYS A 1 82 ? 1.156 -2.458 -23.006 1.00 97.62 82 LYS A CA 1
ATOM 614 C C . LYS A 1 82 ? 1.579 -1.835 -21.680 1.00 97.62 82 LYS A C 1
ATOM 616 O O . LYS A 1 82 ? 2.750 -1.824 -21.316 1.00 97.62 82 LYS A O 1
ATOM 621 N N . GLN A 1 83 ? 0.604 -1.372 -20.911 1.00 97.62 83 GLN A N 1
ATOM 622 C CA . GLN A 1 83 ? 0.807 -0.876 -19.553 1.00 97.62 83 GLN A CA 1
ATOM 623 C C . GLN A 1 83 ? 0.205 -1.863 -18.554 1.00 97.62 83 GLN A C 1
ATOM 625 O O . GLN A 1 83 ? -0.929 -2.312 -18.722 1.00 97.62 83 GLN A O 1
ATOM 630 N N . MET A 1 84 ? 0.950 -2.208 -17.506 1.00 97.31 84 MET A N 1
ATOM 631 C CA . MET A 1 84 ? 0.491 -3.121 -16.458 1.00 97.31 84 MET A CA 1
ATOM 632 C C . MET A 1 84 ? 1.045 -2.683 -15.105 1.00 97.31 84 MET A C 1
ATOM 634 O O . MET A 1 84 ? 2.191 -2.273 -15.025 1.00 97.31 84 MET A O 1
ATOM 638 N N . HIS A 1 85 ? 0.266 -2.785 -14.029 1.00 98.56 85 HIS A N 1
ATOM 639 C CA . HIS A 1 85 ? 0.803 -2.703 -12.667 1.00 98.56 85 HIS A CA 1
ATOM 640 C C . HIS A 1 85 ? 1.076 -4.107 -12.128 1.00 98.56 85 HIS A C 1
ATOM 642 O O . HIS A 1 85 ? 0.327 -5.027 -12.449 1.00 98.56 85 HIS A O 1
ATOM 648 N N . SER A 1 86 ? 2.063 -4.261 -11.243 1.00 98.31 86 SER A N 1
ATOM 649 C CA . SER A 1 86 ? 2.407 -5.543 -10.605 1.00 98.31 86 SER A CA 1
ATOM 650 C C . SER A 1 86 ? 1.247 -6.213 -9.859 1.00 98.31 86 SER A C 1
ATOM 652 O O . SER A 1 86 ? 1.289 -7.407 -9.604 1.00 98.31 86 SER A O 1
ATOM 654 N N . HIS A 1 87 ? 0.188 -5.464 -9.553 1.00 97.81 87 HIS A N 1
ATOM 655 C CA . HIS A 1 87 ? -1.055 -5.994 -8.983 1.00 97.81 87 HIS A CA 1
ATOM 656 C C . HIS A 1 87 ? -1.752 -6.999 -9.914 1.00 97.81 87 HIS A C 1
ATOM 658 O O . HIS A 1 87 ? -2.376 -7.939 -9.443 1.00 97.81 87 HIS A O 1
ATOM 664 N N . ASN A 1 88 ? -1.619 -6.802 -11.229 1.00 97.81 88 ASN A N 1
ATOM 665 C CA . ASN A 1 88 ? -2.220 -7.647 -12.265 1.00 97.81 88 ASN A CA 1
ATOM 666 C C . ASN A 1 88 ? -1.209 -8.645 -12.858 1.00 97.81 88 ASN A C 1
ATOM 668 O O . ASN A 1 88 ? -1.486 -9.271 -13.881 1.00 97.81 88 ASN A O 1
ATOM 672 N N . TYR A 1 89 ? -0.010 -8.735 -12.276 1.00 98.06 89 TYR A N 1
ATOM 673 C CA . TYR A 1 89 ? 0.986 -9.721 -12.666 1.00 98.06 89 TYR A CA 1
ATOM 674 C C . TYR A 1 89 ? 0.660 -11.059 -11.998 1.00 98.06 89 TYR A C 1
ATOM 676 O O . TYR A 1 89 ? 0.417 -11.106 -10.792 1.00 98.06 89 TYR A O 1
ATOM 684 N N . HIS A 1 90 ? 0.678 -12.140 -12.776 1.00 96.56 90 HIS A N 1
ATOM 685 C CA . HIS A 1 90 ? 0.391 -13.484 -12.272 1.00 96.56 90 HIS A CA 1
ATOM 686 C C . HIS A 1 90 ? 1.477 -14.489 -12.637 1.00 96.56 90 HIS A C 1
ATOM 688 O O . HIS A 1 90 ? 1.853 -15.291 -11.789 1.00 96.56 90 HIS A O 1
ATOM 694 N N . THR A 1 91 ? 1.956 -14.457 -13.880 1.00 97.81 91 THR A N 1
ATOM 695 C CA . THR A 1 91 ? 2.937 -15.412 -14.398 1.00 97.81 91 THR A CA 1
ATOM 696 C C . THR A 1 91 ? 3.837 -14.740 -15.452 1.00 97.81 91 THR A C 1
ATOM 698 O O . THR A 1 91 ? 3.437 -13.706 -16.013 1.00 97.81 91 THR A O 1
ATOM 701 N N . PRO A 1 92 ? 5.042 -15.276 -15.731 1.00 98.19 92 PRO A N 1
ATOM 702 C CA . PRO A 1 92 ? 5.993 -14.643 -16.643 1.00 98.19 92 PRO A CA 1
ATOM 703 C C . PRO A 1 92 ? 5.725 -14.940 -18.127 1.00 98.19 92 PRO A C 1
ATOM 705 O O . PRO A 1 92 ? 6.114 -14.147 -18.980 1.00 98.19 92 PRO A O 1
ATOM 708 N N . GLU A 1 93 ? 5.037 -16.029 -18.479 1.00 98.00 93 GLU A N 1
ATOM 709 C CA . GLU A 1 93 ? 4.866 -16.482 -19.873 1.00 98.00 93 GLU A CA 1
ATOM 710 C C . GLU A 1 93 ? 4.275 -15.422 -20.827 1.00 98.00 93 GLU A C 1
ATOM 712 O O . GLU A 1 93 ? 4.716 -15.359 -21.976 1.00 98.00 93 GLU A O 1
ATOM 717 N N . PRO A 1 94 ? 3.347 -14.531 -20.412 1.00 97.75 94 PRO A N 1
ATOM 718 C CA . PRO A 1 94 ? 2.864 -13.441 -21.263 1.00 97.75 94 PRO A CA 1
ATOM 719 C C . PRO A 1 94 ? 3.929 -12.422 -21.694 1.00 97.75 94 PRO A C 1
ATOM 721 O O . PRO A 1 94 ? 3.614 -11.557 -22.512 1.00 97.75 94 PRO A O 1
ATOM 724 N N . PHE A 1 95 ? 5.138 -12.473 -21.129 1.00 98.31 95 PHE A N 1
ATOM 725 C CA . PHE A 1 95 ? 6.276 -11.608 -21.451 1.00 98.31 95 PHE A CA 1
ATOM 726 C C . PHE A 1 95 ? 7.321 -12.302 -22.337 1.00 98.31 95 PHE A C 1
ATOM 728 O O . PHE A 1 95 ? 8.369 -11.713 -22.600 1.00 98.31 95 PHE A O 1
ATOM 735 N N . GLN A 1 96 ? 7.047 -13.525 -22.807 1.00 98.44 96 GLN A N 1
ATOM 736 C CA . GLN A 1 96 ? 7.927 -14.262 -23.712 1.00 98.44 96 GLN A CA 1
ATOM 737 C C . GLN A 1 96 ? 8.336 -13.394 -24.911 1.00 98.44 96 GLN A C 1
ATOM 739 O O . GLN A 1 96 ? 7.484 -12.797 -25.572 1.00 98.44 96 GLN A O 1
ATOM 744 N N . ASP A 1 97 ? 9.643 -13.326 -25.162 1.00 98.25 97 ASP A N 1
ATOM 745 C CA . ASP A 1 97 ? 10.274 -12.607 -26.279 1.00 98.25 97 ASP A CA 1
ATOM 746 C C . ASP A 1 97 ? 9.996 -11.086 -26.351 1.00 98.25 97 ASP A C 1
ATOM 748 O O . ASP A 1 97 ? 10.339 -10.446 -27.346 1.00 98.25 97 ASP A O 1
ATOM 752 N N . GLN A 1 98 ? 9.437 -10.477 -25.297 1.00 98.50 98 GLN A N 1
ATOM 753 C CA . GLN A 1 98 ? 9.205 -9.027 -25.221 1.00 98.50 98 GLN A CA 1
ATOM 754 C C . GLN A 1 98 ? 10.399 -8.267 -24.638 1.00 98.50 98 GLN A C 1
ATOM 756 O O . GLN A 1 98 ? 11.123 -8.787 -23.786 1.00 98.50 98 GLN A O 1
ATOM 761 N N . SER A 1 99 ? 10.557 -7.003 -25.034 1.00 98.62 99 SER A N 1
ATOM 762 C CA . SER A 1 99 ? 11.373 -6.022 -24.307 1.00 98.62 99 SER A CA 1
ATOM 763 C C . SER A 1 99 ? 10.492 -5.314 -23.266 1.00 98.62 99 SER A C 1
ATOM 765 O O . SER A 1 99 ? 9.524 -4.627 -23.607 1.00 98.62 99 SER A O 1
ATOM 767 N N . VAL A 1 100 ? 10.796 -5.493 -21.978 1.00 98.81 100 VAL A N 1
ATOM 768 C CA . VAL A 1 100 ? 9.945 -5.056 -20.857 1.00 98.81 100 VAL A CA 1
ATOM 769 C C . VAL A 1 100 ? 10.660 -4.016 -20.003 1.00 98.81 100 VAL A C 1
ATOM 771 O O . VAL A 1 100 ? 11.767 -4.248 -19.526 1.00 98.81 100 VAL A O 1
ATOM 774 N N . VAL A 1 101 ? 10.005 -2.885 -19.738 1.00 98.62 101 VAL A N 1
ATOM 775 C CA . VAL A 1 101 ? 10.483 -1.872 -18.790 1.00 98.62 101 VAL A CA 1
ATOM 776 C C . VAL A 1 101 ? 9.777 -2.052 -17.449 1.00 98.62 101 VAL A C 1
ATOM 778 O O . VAL A 1 101 ? 8.573 -1.833 -17.343 1.00 98.62 101 VAL A O 1
ATOM 781 N N . VAL A 1 102 ? 10.521 -2.409 -16.406 1.00 98.44 102 VAL A N 1
ATOM 782 C CA . VAL A 1 102 ? 10.022 -2.541 -15.032 1.00 98.44 102 VAL A CA 1
ATOM 783 C C . VAL A 1 102 ? 10.283 -1.242 -14.273 1.00 98.44 102 VAL A C 1
ATOM 785 O O . VAL A 1 102 ? 11.428 -0.847 -14.072 1.00 98.44 102 VAL A O 1
ATOM 788 N N . VAL A 1 103 ? 9.230 -0.560 -13.827 1.00 97.94 103 VAL A N 1
ATOM 789 C CA . VAL A 1 103 ? 9.336 0.724 -13.118 1.00 97.94 103 VAL A CA 1
ATOM 790 C C . VAL A 1 103 ? 9.324 0.489 -11.614 1.00 97.94 103 VAL A C 1
ATOM 792 O O . VAL A 1 103 ? 8.287 0.163 -11.042 1.00 97.94 103 VAL A O 1
ATOM 795 N N . GLY A 1 104 ? 10.458 0.724 -10.961 1.00 94.81 104 GLY A N 1
ATOM 796 C CA . GLY A 1 104 ? 10.639 0.581 -9.520 1.00 94.81 104 GLY A CA 1
ATOM 797 C C . GLY A 1 104 ? 11.495 -0.626 -9.131 1.00 94.81 104 GLY A C 1
ATOM 798 O O . GLY A 1 104 ? 11.402 -1.695 -9.719 1.00 94.81 104 GLY A O 1
ATOM 799 N N . LEU A 1 105 ? 12.301 -0.449 -8.079 1.00 91.69 105 LEU A N 1
ATOM 800 C CA . LEU A 1 105 ? 13.207 -1.462 -7.515 1.00 91.69 105 LEU A CA 1
ATOM 801 C C . LEU A 1 105 ? 12.793 -1.854 -6.081 1.00 91.69 105 LEU A C 1
ATOM 803 O O . LEU A 1 105 ? 13.619 -2.041 -5.189 1.00 91.69 105 LEU A O 1
ATOM 807 N N . GLY A 1 106 ? 11.484 -1.882 -5.818 1.00 90.62 106 GLY A N 1
ATOM 808 C CA . GLY A 1 106 ? 10.936 -2.455 -4.585 1.00 90.62 106 GLY A CA 1
ATOM 809 C C . GLY A 1 106 ? 10.977 -3.987 -4.610 1.00 90.62 106 GLY A C 1
ATOM 810 O O . GLY A 1 106 ? 11.519 -4.569 -5.542 1.00 90.62 106 GLY A O 1
ATOM 811 N N . ALA A 1 107 ? 10.340 -4.638 -3.630 1.00 92.44 107 ALA A N 1
ATOM 812 C CA . ALA A 1 107 ? 10.238 -6.104 -3.594 1.00 92.44 107 ALA A CA 1
ATOM 813 C C . ALA A 1 107 ? 9.671 -6.664 -4.913 1.00 92.44 107 ALA A C 1
ATOM 815 O O . ALA A 1 107 ? 10.362 -7.393 -5.609 1.00 92.44 107 ALA A O 1
ATOM 816 N N . SER A 1 108 ? 8.493 -6.187 -5.342 1.00 96.00 108 SER A N 1
ATOM 817 C CA . SER A 1 108 ? 7.897 -6.604 -6.621 1.00 96.00 108 SER A CA 1
ATOM 818 C C . SER A 1 108 ? 8.768 -6.282 -7.834 1.00 96.00 108 SER A C 1
ATOM 820 O O . SER A 1 108 ? 8.774 -7.037 -8.792 1.00 96.00 108 SER A O 1
ATOM 822 N N . GLY A 1 109 ? 9.490 -5.159 -7.813 1.00 96.00 109 GLY A N 1
ATOM 823 C CA . GLY A 1 109 ? 10.367 -4.773 -8.918 1.00 96.00 109 GLY A CA 1
ATOM 824 C C . GLY A 1 109 ? 11.514 -5.757 -9.106 1.00 96.00 109 GLY A C 1
ATOM 825 O O . GLY A 1 109 ? 11.773 -6.179 -10.224 1.00 96.00 109 GLY A O 1
ATOM 826 N N . ILE A 1 110 ? 12.158 -6.150 -8.005 1.00 94.25 110 ILE A N 1
ATOM 827 C CA . ILE A 1 110 ? 13.262 -7.114 -8.003 1.00 94.25 110 ILE A CA 1
ATOM 828 C C . ILE A 1 110 ? 12.753 -8.509 -8.373 1.00 94.25 110 ILE A C 1
ATOM 830 O O . ILE A 1 110 ? 13.291 -9.119 -9.293 1.00 94.25 110 ILE A O 1
ATOM 834 N N . ASP A 1 111 ? 11.711 -8.984 -7.688 1.00 97.31 111 ASP A N 1
ATOM 835 C CA . ASP A 1 111 ? 11.216 -10.352 -7.847 1.00 97.31 111 ASP A CA 1
ATOM 836 C C . ASP A 1 111 ? 10.641 -10.573 -9.251 1.00 97.31 111 ASP A C 1
ATOM 838 O O . ASP A 1 111 ? 11.020 -11.527 -9.926 1.00 97.31 111 ASP A O 1
ATOM 842 N N . ILE A 1 112 ? 9.798 -9.653 -9.740 1.00 98.25 112 ILE A N 1
ATOM 843 C CA . ILE A 1 112 ? 9.186 -9.802 -11.065 1.00 98.25 112 ILE A CA 1
ATOM 844 C C . ILE A 1 112 ? 10.225 -9.606 -12.169 1.00 98.25 112 ILE A C 1
ATOM 846 O O . ILE A 1 112 ? 10.215 -10.371 -13.126 1.00 98.25 112 ILE A O 1
ATOM 850 N N . ALA A 1 113 ? 11.146 -8.638 -12.055 1.00 97.44 113 ALA A N 1
ATOM 851 C CA . ALA A 1 113 ? 12.210 -8.484 -13.051 1.00 97.44 113 ALA A CA 1
ATOM 852 C C . ALA A 1 113 ? 13.090 -9.741 -13.137 1.00 97.44 113 ALA A C 1
ATOM 854 O O . ALA A 1 113 ? 13.462 -10.146 -14.236 1.00 97.44 113 ALA A O 1
ATOM 855 N N . SER A 1 114 ? 13.388 -10.366 -11.992 1.00 96.81 114 SER A N 1
ATOM 856 C CA . SER A 1 114 ? 14.099 -11.643 -11.933 1.00 96.81 114 SER A CA 1
ATOM 857 C C . SER A 1 114 ? 13.314 -12.744 -12.648 1.00 96.81 114 SER A C 1
ATOM 859 O O . SER A 1 114 ? 13.852 -13.395 -13.540 1.00 96.81 114 SER A O 1
ATOM 861 N N . GLU A 1 115 ? 12.027 -12.900 -12.336 1.00 97.88 115 GLU A N 1
ATOM 862 C CA . GLU A 1 115 ? 11.184 -13.952 -12.907 1.00 97.88 115 GLU A CA 1
ATOM 863 C C . GLU A 1 115 ? 10.997 -13.804 -14.426 1.00 97.88 115 GLU A C 1
ATOM 865 O O . GLU A 1 115 ? 11.229 -14.755 -15.175 1.00 97.88 115 GLU A O 1
ATOM 870 N N . ILE A 1 116 ? 10.654 -12.604 -14.910 1.00 98.06 116 ILE A N 1
ATOM 871 C CA . ILE A 1 116 ? 10.446 -12.376 -16.347 1.00 98.06 116 ILE A CA 1
ATOM 872 C C . ILE A 1 116 ? 11.755 -12.418 -17.141 1.00 98.06 116 ILE A C 1
ATOM 874 O O . ILE A 1 116 ? 11.714 -12.689 -18.337 1.00 98.06 116 ILE A O 1
ATOM 878 N N . SER A 1 117 ? 12.920 -12.208 -16.512 1.00 97.44 117 SER A N 1
ATOM 879 C CA . SER A 1 117 ? 14.218 -12.311 -17.201 1.00 97.44 117 SER A CA 1
ATOM 880 C C . SER A 1 117 ? 14.480 -13.703 -17.785 1.00 97.44 117 SER A C 1
ATOM 882 O O . SER A 1 117 ? 15.290 -13.844 -18.697 1.00 97.44 117 SER A O 1
ATOM 884 N N . HIS A 1 118 ? 13.778 -14.734 -17.308 1.00 97.19 118 HIS A N 1
ATOM 885 C CA . HIS A 1 118 ? 13.904 -16.095 -17.826 1.00 97.19 118 HIS A CA 1
ATOM 886 C C . HIS A 1 118 ? 13.167 -16.326 -19.155 1.00 97.19 118 HIS A C 1
ATOM 888 O O . HIS A 1 118 ? 13.446 -17.318 -19.825 1.00 97.19 118 HIS A O 1
ATOM 894 N N . VAL A 1 119 ? 12.237 -15.443 -19.535 1.00 98.00 119 VAL A N 1
ATOM 895 C CA . VAL A 1 119 ? 11.378 -15.599 -20.728 1.00 98.00 119 VAL A CA 1
ATOM 896 C C . VAL A 1 119 ? 11.398 -14.384 -21.658 1.00 98.00 119 VAL A C 1
ATOM 898 O O . VAL A 1 119 ? 11.202 -14.524 -22.863 1.00 98.00 119 VAL A O 1
ATOM 901 N N . ALA A 1 120 ? 11.630 -13.187 -21.120 1.00 98.44 120 ALA A N 1
ATOM 902 C CA . ALA A 1 120 ? 11.659 -11.947 -21.880 1.00 98.44 120 ALA A CA 1
ATOM 903 C C . ALA A 1 120 ? 12.917 -11.850 -22.750 1.00 98.44 120 ALA A C 1
ATOM 905 O O . ALA A 1 120 ? 13.983 -12.367 -22.411 1.00 98.44 120 ALA A O 1
ATOM 906 N N . LYS A 1 121 ? 12.812 -11.114 -23.857 1.00 98.56 121 LYS A N 1
ATOM 907 C CA . LYS A 1 121 ? 13.962 -10.802 -24.708 1.00 98.56 121 LYS A CA 1
ATOM 908 C C . LYS A 1 121 ? 14.928 -9.867 -23.981 1.00 98.56 121 LYS A C 1
ATOM 910 O O . LYS A 1 121 ? 16.127 -10.130 -23.961 1.00 98.56 121 LYS A O 1
ATOM 915 N N . GLU A 1 122 ? 14.405 -8.799 -23.378 1.00 98.44 122 GLU A N 1
ATOM 916 C CA . GLU A 1 122 ? 15.172 -7.805 -22.617 1.00 98.44 122 GLU A CA 1
ATOM 917 C C . GLU A 1 122 ? 14.349 -7.279 -21.434 1.00 98.44 122 GLU A C 1
ATOM 919 O O . GLU A 1 122 ? 13.140 -7.066 -21.547 1.00 98.44 122 GLU A O 1
ATOM 924 N N . VAL A 1 123 ? 15.009 -7.026 -20.303 1.00 98.62 123 VAL A N 1
ATOM 925 C CA . VAL A 1 123 ? 14.402 -6.437 -19.103 1.00 98.62 123 VAL A CA 1
ATOM 926 C C . VAL A 1 123 ? 15.145 -5.162 -18.713 1.00 98.62 123 VAL A C 1
ATOM 928 O O . VAL A 1 123 ? 16.340 -5.174 -18.425 1.00 98.62 123 VAL A O 1
ATOM 931 N N . HIS A 1 124 ? 14.427 -4.047 -18.652 1.00 98.31 124 HIS A N 1
ATOM 932 C CA . HIS A 1 124 ? 14.966 -2.729 -18.330 1.00 98.31 124 HIS A CA 1
ATOM 933 C C . HIS A 1 124 ? 14.358 -2.230 -17.023 1.00 98.31 124 HIS A C 1
ATOM 935 O O . HIS A 1 124 ? 13.192 -1.847 -16.976 1.00 98.31 124 HIS A O 1
ATOM 941 N N . ILE A 1 125 ? 15.129 -2.224 -15.941 1.00 97.62 125 ILE A N 1
ATOM 942 C CA . ILE A 1 125 ? 14.658 -1.755 -14.638 1.00 97.62 125 ILE A CA 1
ATOM 943 C C . ILE A 1 125 ? 14.909 -0.251 -14.525 1.00 97.62 125 ILE A C 1
ATOM 945 O O . ILE A 1 125 ? 16.055 0.185 -14.529 1.00 97.62 125 ILE A O 1
ATOM 949 N N . ALA A 1 126 ? 13.848 0.540 -14.393 1.00 96.75 126 ALA A N 1
ATOM 950 C CA . ALA A 1 126 ? 13.905 1.989 -14.225 1.00 96.75 126 ALA A CA 1
ATOM 951 C C . ALA A 1 126 ? 13.681 2.367 -12.756 1.00 96.75 126 ALA A C 1
ATOM 953 O O . ALA A 1 126 ? 12.610 2.104 -12.195 1.00 96.75 126 ALA A O 1
ATOM 954 N N . ALA A 1 127 ? 14.666 2.996 -12.113 1.00 92.62 127 ALA A N 1
ATOM 955 C CA . ALA A 1 127 ? 14.588 3.324 -10.691 1.00 92.62 127 ALA A CA 1
ATOM 956 C C . ALA A 1 127 ? 15.307 4.630 -10.318 1.00 92.62 127 ALA A C 1
ATOM 958 O O . ALA A 1 127 ? 16.175 5.134 -11.024 1.00 92.62 127 ALA A O 1
ATOM 959 N N . ARG A 1 128 ? 14.954 5.169 -9.144 1.00 84.69 128 ARG A N 1
ATOM 960 C CA . ARG A 1 128 ? 15.609 6.334 -8.534 1.00 84.69 128 ARG A CA 1
ATOM 961 C C . ARG A 1 128 ? 16.871 5.875 -7.791 1.00 84.69 128 ARG A C 1
ATOM 963 O O . ARG A 1 128 ? 16.785 5.527 -6.618 1.00 84.69 128 ARG A O 1
ATOM 970 N N . TYR A 1 129 ? 18.012 5.823 -8.481 1.00 72.88 129 TYR A N 1
ATOM 971 C CA . TYR A 1 129 ? 19.319 5.462 -7.909 1.00 72.88 129 TYR A CA 1
ATOM 972 C C . TYR A 1 129 ? 20.463 6.333 -8.441 1.00 72.88 129 TYR A C 1
ATOM 974 O O . TYR A 1 129 ? 20.322 7.079 -9.408 1.00 72.88 129 TYR A O 1
ATOM 982 N N . SER A 1 130 ? 21.611 6.230 -7.770 1.00 66.81 130 SER A N 1
ATOM 983 C CA . SER A 1 130 ? 22.863 6.868 -8.155 1.00 66.81 130 SER A CA 1
ATOM 984 C C . SER A 1 130 ? 23.444 6.270 -9.444 1.00 66.81 130 SER A C 1
ATOM 986 O O . SER A 1 130 ? 23.242 5.098 -9.768 1.00 66.81 130 SER A O 1
ATOM 988 N N . LYS A 1 131 ? 24.170 7.104 -10.201 1.00 75.62 131 LYS A N 1
ATOM 989 C CA . LYS A 1 131 ? 24.665 6.781 -11.553 1.00 75.62 131 LYS A CA 1
ATOM 990 C C . LYS A 1 131 ? 25.602 5.566 -11.616 1.00 75.62 131 LYS A C 1
ATOM 992 O O . LYS A 1 131 ? 25.735 4.974 -12.678 1.00 75.62 131 LYS A O 1
ATOM 997 N N . ASP A 1 132 ? 26.233 5.193 -10.506 1.00 79.44 132 ASP A N 1
ATOM 998 C CA . ASP A 1 132 ? 27.138 4.041 -10.381 1.00 79.44 132 ASP A CA 1
ATOM 999 C C . ASP A 1 132 ? 26.435 2.683 -10.520 1.00 79.44 132 ASP A C 1
ATOM 1001 O O . ASP A 1 132 ? 27.103 1.673 -10.716 1.00 79.44 132 ASP A O 1
ATOM 1005 N N . ARG A 1 133 ? 25.100 2.646 -10.434 1.00 81.44 133 ARG A N 1
ATOM 1006 C CA . ARG A 1 133 ? 24.307 1.416 -10.567 1.00 81.44 133 ARG A CA 1
ATOM 1007 C C . ARG A 1 133 ? 23.691 1.213 -11.948 1.00 81.44 133 ARG A C 1
ATOM 1009 O O . ARG A 1 133 ? 22.973 0.237 -12.133 1.00 81.44 133 ARG A O 1
ATOM 1016 N N . LEU A 1 134 ? 23.923 2.129 -12.885 1.00 90.81 134 LEU A N 1
ATOM 1017 C CA . LEU A 1 134 ? 23.360 2.064 -14.233 1.00 90.81 134 LEU A CA 1
ATOM 1018 C C . LEU A 1 134 ? 24.149 1.092 -15.117 1.00 90.81 134 LEU A C 1
ATOM 1020 O O . LEU A 1 134 ? 25.361 0.951 -14.966 1.00 90.81 134 LEU A O 1
ATOM 1024 N N . GLY A 1 135 ? 23.471 0.473 -16.082 1.00 93.06 135 GLY A N 1
ATOM 1025 C CA . GLY A 1 135 ? 24.083 -0.434 -17.053 1.00 93.06 135 GLY A CA 1
ATOM 1026 C C . GLY A 1 135 ? 23.646 -1.887 -16.891 1.00 93.06 135 GLY A C 1
ATOM 1027 O O . GLY A 1 135 ? 22.608 -2.179 -16.301 1.00 93.06 135 GLY A O 1
ATOM 1028 N N . LYS A 1 136 ? 24.411 -2.808 -17.485 1.00 95.38 136 LYS A N 1
ATOM 1029 C CA . LYS A 1 136 ? 24.065 -4.233 -17.507 1.00 95.38 136 LYS A CA 1
ATOM 1030 C C . LYS A 1 136 ? 24.116 -4.825 -16.097 1.00 95.38 136 LYS A C 1
ATOM 1032 O O . LYS A 1 136 ? 25.057 -4.578 -15.347 1.00 95.38 136 LYS A O 1
ATOM 1037 N N . ILE A 1 137 ? 23.112 -5.622 -15.745 1.00 93.19 137 ILE A N 1
ATOM 1038 C CA . ILE A 1 137 ? 23.086 -6.356 -14.482 1.00 93.19 137 ILE A CA 1
ATOM 1039 C C . ILE A 1 137 ? 23.766 -7.704 -14.722 1.00 93.19 137 ILE A C 1
ATOM 1041 O O . ILE A 1 137 ? 23.156 -8.601 -15.284 1.00 93.19 137 ILE A O 1
ATOM 1045 N N . GLU A 1 138 ? 25.014 -7.858 -14.275 1.00 90.94 138 GLU A N 1
ATOM 1046 C CA . GLU A 1 138 ? 25.853 -9.042 -14.561 1.00 90.94 138 GLU A CA 1
ATOM 1047 C C . GLU A 1 138 ? 25.241 -10.390 -14.142 1.00 90.94 138 GLU A C 1
ATOM 1049 O O . GLU A 1 138 ? 25.589 -11.429 -14.696 1.00 90.94 138 GLU A O 1
ATOM 1054 N N . LEU A 1 139 ? 24.311 -10.393 -13.181 1.00 89.31 139 LEU A N 1
ATOM 1055 C CA . LEU A 1 139 ? 23.603 -11.608 -12.763 1.00 89.31 139 LEU A CA 1
ATOM 1056 C C . LEU A 1 139 ? 22.637 -12.140 -13.835 1.00 89.31 139 LEU A C 1
ATOM 1058 O O . LEU A 1 139 ? 22.266 -13.310 -13.779 1.00 89.31 139 LEU A O 1
ATOM 1062 N N . TYR A 1 140 ? 22.233 -11.305 -14.794 1.00 91.62 140 TYR A N 1
ATOM 1063 C CA . TYR A 1 140 ? 21.274 -11.652 -15.835 1.00 91.62 140 TYR A CA 1
ATOM 1064 C C . TYR A 1 140 ? 21.882 -11.417 -17.217 1.00 91.62 140 TYR A C 1
ATOM 1066 O O . TYR A 1 140 ? 22.571 -10.433 -17.486 1.00 91.62 140 TYR A O 1
ATOM 1074 N N . HIS A 1 141 ? 21.598 -12.322 -18.147 1.00 92.94 141 HIS A N 1
ATOM 1075 C CA . HIS A 1 141 ? 22.121 -12.222 -19.507 1.00 92.94 141 HIS A CA 1
ATOM 1076 C C . HIS A 1 141 ? 21.454 -11.090 -20.312 1.00 92.94 141 HIS A C 1
ATOM 1078 O O . HIS A 1 141 ? 22.090 -10.538 -21.215 1.00 92.94 141 HIS A O 1
ATOM 1084 N N . ASN A 1 142 ? 20.224 -10.724 -19.939 1.00 97.88 142 ASN A N 1
ATOM 1085 C CA . ASN A 1 142 ? 19.289 -9.861 -20.660 1.00 97.88 142 ASN A CA 1
ATOM 1086 C C . ASN A 1 142 ? 18.648 -8.763 -19.780 1.00 97.88 142 ASN A C 1
ATOM 1088 O O . ASN A 1 142 ? 17.531 -8.337 -20.076 1.00 97.88 142 ASN A O 1
ATOM 1092 N N . ALA A 1 143 ? 19.305 -8.306 -18.704 1.00 97.62 143 ALA A N 1
ATOM 1093 C CA . ALA A 1 143 ? 18.754 -7.247 -17.852 1.00 97.62 143 ALA A CA 1
ATOM 1094 C C . ALA A 1 143 ? 19.685 -6.039 -17.673 1.00 97.62 143 ALA A C 1
ATOM 1096 O O . ALA A 1 143 ? 20.904 -6.179 -17.530 1.00 97.62 143 ALA A O 1
ATOM 1097 N N . TRP A 1 144 ? 19.090 -4.846 -17.624 1.00 97.25 144 TRP A N 1
ATOM 1098 C CA . TRP A 1 144 ? 19.777 -3.564 -17.467 1.00 97.25 144 TRP A CA 1
ATOM 1099 C C . TRP A 1 144 ? 19.091 -2.678 -16.430 1.00 97.25 144 TRP A C 1
ATOM 1101 O O . TRP A 1 144 ? 17.873 -2.704 -16.267 1.00 97.25 144 TRP A O 1
ATOM 1111 N N . MET A 1 145 ? 19.892 -1.870 -15.743 1.00 96.19 145 MET A N 1
ATOM 1112 C CA . MET A 1 145 ? 19.455 -0.849 -14.802 1.00 96.19 145 MET A CA 1
ATOM 1113 C C . MET A 1 145 ? 19.550 0.536 -15.442 1.00 96.19 145 MET A C 1
ATOM 1115 O O . MET A 1 145 ? 20.593 0.917 -15.981 1.00 96.19 145 MET A O 1
ATOM 1119 N N . HIS A 1 146 ? 18.474 1.300 -15.314 1.00 96.31 146 HIS A N 1
ATOM 1120 C CA . HIS A 1 146 ? 18.299 2.642 -15.848 1.00 96.31 146 HIS A CA 1
ATOM 1121 C C . HIS A 1 146 ? 17.901 3.621 -14.741 1.00 96.31 146 HIS A C 1
ATOM 1123 O O . HIS A 1 146 ? 17.428 3.230 -13.666 1.00 96.31 146 HIS A O 1
ATOM 1129 N N . GLY A 1 147 ? 18.073 4.913 -15.020 1.00 95.19 147 GLY A N 1
ATOM 1130 C CA . GLY A 1 147 ? 17.461 5.967 -14.228 1.00 95.19 147 GLY A CA 1
ATOM 1131 C C . GLY A 1 147 ? 15.939 5.939 -14.358 1.00 95.19 147 GLY A C 1
ATOM 1132 O O . GLY A 1 147 ? 15.344 5.086 -15.020 1.00 95.19 147 GLY A O 1
ATOM 1133 N N . GLU A 1 148 ? 15.274 6.888 -13.706 1.00 95.00 148 GLU A N 1
ATOM 1134 C CA . GLU A 1 148 ? 13.827 7.024 -13.853 1.00 95.00 148 GLU A CA 1
ATOM 1135 C C . GLU A 1 148 ? 13.430 7.334 -15.303 1.00 95.00 148 GLU A C 1
ATOM 1137 O O . GLU A 1 148 ? 14.207 7.904 -16.069 1.00 95.00 148 GLU A O 1
ATOM 1142 N N . ILE A 1 149 ? 12.213 6.952 -15.692 1.00 96.81 149 ILE A N 1
ATOM 1143 C CA . ILE A 1 149 ? 11.680 7.316 -17.008 1.00 96.81 149 ILE A CA 1
ATOM 1144 C C . ILE A 1 149 ? 11.485 8.837 -17.037 1.00 96.81 149 ILE A C 1
ATOM 1146 O O . ILE A 1 149 ? 10.725 9.374 -16.233 1.00 96.81 149 ILE A O 1
ATOM 1150 N N . ASP A 1 150 ? 12.132 9.512 -17.987 1.00 95.94 150 ASP A N 1
ATOM 1151 C CA . ASP A 1 150 ? 11.924 10.938 -18.263 1.00 95.94 150 ASP A CA 1
ATOM 1152 C C . ASP A 1 150 ? 10.635 11.115 -19.079 1.00 95.94 150 ASP A C 1
ATOM 1154 O O . ASP A 1 150 ? 9.703 11.820 -18.680 1.00 95.94 150 ASP A O 1
ATOM 1158 N N . CYS A 1 151 ? 10.533 10.420 -20.217 1.00 97.69 151 CYS A N 1
ATOM 1159 C CA . CYS A 1 151 ? 9.331 10.449 -21.044 1.00 97.69 151 CYS A CA 1
ATOM 1160 C C . CYS A 1 151 ? 9.244 9.298 -22.045 1.00 97.69 151 CYS A C 1
ATOM 1162 O O . CYS A 1 151 ? 10.219 8.608 -22.326 1.00 97.69 151 CYS A O 1
ATOM 1164 N N . ILE A 1 152 ? 8.070 9.173 -22.657 1.00 98.31 152 ILE A N 1
ATOM 1165 C CA . ILE A 1 152 ? 7.899 8.498 -23.940 1.00 98.31 152 ILE A CA 1
ATOM 1166 C C . ILE A 1 152 ? 8.125 9.522 -25.054 1.00 98.31 152 ILE A C 1
ATOM 1168 O O . ILE A 1 152 ? 7.532 10.605 -25.028 1.00 98.31 152 ILE A O 1
ATOM 1172 N N . GLN A 1 153 ? 9.005 9.196 -25.995 1.00 97.31 153 GLN A N 1
ATOM 1173 C CA . GLN A 1 153 ? 9.331 10.021 -27.158 1.00 97.31 153 GLN A CA 1
ATOM 1174 C C . GLN A 1 153 ? 8.271 9.881 -28.266 1.00 97.31 153 GLN A C 1
ATOM 1176 O O . GLN A 1 153 ? 7.455 8.960 -28.247 1.00 97.31 153 GLN A O 1
ATOM 1181 N N . ASP A 1 154 ? 8.266 10.801 -29.239 1.00 95.31 154 ASP A N 1
ATOM 1182 C CA . ASP A 1 154 ? 7.272 10.812 -30.329 1.00 95.31 154 ASP A CA 1
ATOM 1183 C C . ASP A 1 154 ? 7.378 9.591 -31.263 1.00 95.31 154 ASP A C 1
ATOM 1185 O O . ASP A 1 154 ? 6.390 9.205 -31.884 1.00 95.31 154 ASP A O 1
ATOM 1189 N N . ASP A 1 155 ? 8.552 8.960 -31.332 1.00 95.25 155 ASP A N 1
ATOM 1190 C CA . ASP A 1 155 ? 8.804 7.703 -32.050 1.00 95.25 155 ASP A CA 1
ATOM 1191 C C . ASP A 1 155 ? 8.422 6.447 -31.240 1.00 95.25 155 ASP A C 1
ATOM 1193 O O . ASP A 1 155 ? 8.548 5.328 -31.733 1.00 95.25 155 ASP A O 1
ATOM 1197 N N . GLY A 1 156 ? 7.927 6.621 -30.009 1.00 95.44 156 GLY A N 1
ATOM 1198 C CA . GLY A 1 156 ? 7.493 5.543 -29.124 1.00 95.44 156 GLY A CA 1
ATOM 1199 C C . GLY A 1 156 ? 8.584 4.962 -28.222 1.00 95.44 156 GLY A C 1
ATOM 1200 O O . GLY A 1 156 ? 8.274 4.070 -27.427 1.00 95.44 156 GLY A O 1
ATOM 1201 N N . LEU A 1 157 ? 9.824 5.460 -28.289 1.00 98.19 157 LEU A N 1
ATOM 1202 C CA . LEU A 1 157 ? 10.903 5.013 -27.407 1.00 98.19 157 LEU A CA 1
ATOM 1203 C C . LEU A 1 157 ? 10.703 5.502 -25.965 1.00 98.19 157 LEU A C 1
ATOM 1205 O O . LEU A 1 157 ? 10.250 6.622 -25.708 1.00 98.19 157 LEU A O 1
ATOM 1209 N N . VAL A 1 158 ? 11.081 4.657 -25.006 1.00 98.44 158 VAL A N 1
ATOM 1210 C CA . VAL A 1 158 ? 11.124 4.999 -23.582 1.00 98.44 158 VAL A CA 1
ATOM 1211 C C . VAL A 1 158 ? 12.466 5.656 -23.296 1.00 98.44 158 VAL A C 1
ATOM 1213 O O . VAL A 1 158 ? 13.498 4.990 -23.349 1.00 98.44 158 VAL A O 1
ATOM 1216 N N . ARG A 1 159 ? 12.460 6.954 -22.985 1.00 97.94 159 ARG A N 1
ATOM 1217 C CA . ARG A 1 159 ? 13.656 7.711 -22.610 1.00 97.94 159 ARG A CA 1
ATOM 1218 C C . ARG A 1 159 ? 13.816 7.756 -21.098 1.00 97.94 159 ARG A C 1
ATOM 1220 O O . ARG A 1 159 ? 12.892 8.138 -20.378 1.00 97.94 159 ARG A O 1
ATOM 1227 N N . PHE A 1 160 ? 15.018 7.449 -20.633 1.00 97.19 160 PHE A N 1
ATOM 1228 C CA . PHE A 1 160 ? 15.389 7.506 -19.223 1.00 97.19 160 PHE A CA 1
ATOM 1229 C C . PHE A 1 160 ? 16.135 8.803 -18.884 1.00 97.19 160 PHE A C 1
ATOM 1231 O O . PHE A 1 160 ? 16.674 9.485 -19.761 1.00 97.19 160 PHE A O 1
ATOM 1238 N N . ALA A 1 161 ? 16.173 9.154 -17.600 1.00 94.56 161 ALA A N 1
ATOM 1239 C CA . ALA A 1 161 ? 16.751 10.397 -17.091 1.00 94.56 161 ALA A CA 1
ATOM 1240 C C . ALA A 1 161 ? 18.256 10.538 -17.379 1.00 94.56 161 ALA A C 1
ATOM 1242 O O . ALA A 1 161 ? 18.760 11.652 -17.522 1.00 94.56 161 ALA A O 1
ATOM 1243 N N . GLU A 1 162 ? 18.988 9.430 -17.512 1.00 93.12 162 GLU A N 1
ATOM 1244 C CA . GLU A 1 162 ? 20.395 9.438 -17.923 1.00 93.12 162 GLU A CA 1
ATOM 1245 C C . GLU A 1 162 ? 20.599 9.686 -19.428 1.00 93.12 162 GLU A C 1
ATOM 1247 O O . GLU A 1 162 ? 21.736 9.826 -19.874 1.00 93.12 162 GLU A O 1
ATOM 1252 N N . GLY A 1 163 ? 19.516 9.763 -20.206 1.00 93.94 163 GLY A N 1
ATOM 1253 C CA . GLY A 1 163 ? 19.519 10.078 -21.634 1.00 93.94 163 GLY A CA 1
ATOM 1254 C C . GLY A 1 163 ? 19.478 8.864 -22.561 1.00 93.94 163 GLY A C 1
ATOM 1255 O O . GLY A 1 163 ? 19.295 9.049 -23.762 1.00 93.94 163 GLY A O 1
ATOM 1256 N N . SER A 1 164 ? 19.612 7.643 -22.032 1.00 95.50 164 SER A N 1
ATOM 1257 C CA . SER A 1 164 ? 19.439 6.416 -22.815 1.00 95.50 164 SER A CA 1
ATOM 1258 C C . SER A 1 164 ? 17.971 6.229 -23.230 1.00 95.50 164 SER A C 1
ATOM 1260 O O . SER A 1 164 ? 17.061 6.828 -22.646 1.00 95.50 164 SER A O 1
ATOM 1262 N N . SER A 1 165 ? 17.718 5.460 -24.289 1.00 98.12 165 SER A N 1
ATOM 1263 C CA . SER A 1 165 ? 16.359 5.193 -24.773 1.00 98.12 165 SER A CA 1
ATOM 1264 C C . SER A 1 165 ? 16.247 3.780 -25.325 1.00 98.12 165 SER A C 1
ATOM 1266 O O . SER A 1 165 ? 17.195 3.283 -25.933 1.00 98.12 165 SER A O 1
ATOM 1268 N N . VAL A 1 166 ? 15.104 3.135 -25.093 1.00 98.25 166 VAL A N 1
ATOM 1269 C CA . VAL A 1 166 ? 14.850 1.746 -25.503 1.00 98.25 166 VAL A CA 1
ATOM 1270 C C . VAL A 1 166 ? 13.475 1.609 -26.141 1.00 98.25 166 VAL A C 1
ATOM 1272 O O . VAL A 1 166 ? 12.530 2.310 -25.770 1.00 98.25 166 VAL A O 1
ATOM 1275 N N . ALA A 1 167 ? 13.360 0.694 -27.099 1.00 98.12 167 ALA A N 1
ATOM 1276 C CA . ALA A 1 167 ? 12.064 0.213 -27.551 1.00 98.12 167 ALA A CA 1
ATOM 1277 C C . ALA A 1 167 ? 11.551 -0.805 -26.528 1.00 98.12 167 ALA A C 1
ATOM 1279 O O . ALA A 1 167 ? 12.314 -1.641 -26.050 1.00 98.12 167 ALA A O 1
ATOM 1280 N N . ALA A 1 168 ? 10.272 -0.724 -26.182 1.00 98.31 168 ALA A N 1
ATOM 1281 C CA . ALA A 1 168 ? 9.656 -1.636 -25.233 1.00 98.31 168 ALA A CA 1
ATOM 1282 C C . ALA A 1 168 ? 8.254 -2.011 -25.703 1.00 98.31 168 ALA A C 1
ATOM 1284 O O . ALA A 1 168 ? 7.525 -1.171 -26.231 1.00 98.31 168 ALA A O 1
ATOM 1285 N N . ASP A 1 169 ? 7.880 -3.259 -25.460 1.00 98.56 169 ASP A N 1
ATOM 1286 C CA . ASP A 1 169 ? 6.538 -3.774 -25.715 1.00 98.56 169 ASP A CA 1
ATOM 1287 C C . ASP A 1 169 ? 5.634 -3.540 -24.502 1.00 98.56 169 ASP A C 1
ATOM 1289 O O . ASP A 1 169 ? 4.452 -3.225 -24.653 1.00 98.56 169 ASP A O 1
ATOM 1293 N N . THR A 1 170 ? 6.199 -3.649 -23.291 1.00 98.62 170 THR A N 1
ATOM 1294 C CA . THR A 1 170 ? 5.463 -3.511 -22.030 1.00 98.62 170 THR A CA 1
ATOM 1295 C C . THR A 1 170 ? 6.182 -2.600 -21.032 1.00 98.62 170 THR A C 1
ATOM 1297 O O . THR A 1 170 ? 7.377 -2.747 -20.790 1.00 98.62 170 THR A O 1
ATOM 1300 N N . ILE A 1 171 ? 5.435 -1.694 -20.393 1.00 98.56 171 ILE A N 1
ATOM 1301 C CA . ILE A 1 171 ? 5.837 -0.992 -19.168 1.00 98.56 171 ILE A CA 1
ATOM 1302 C C . ILE A 1 171 ? 5.082 -1.623 -17.994 1.00 98.56 171 ILE A C 1
ATOM 1304 O O . ILE A 1 171 ? 3.851 -1.555 -17.913 1.00 98.56 171 ILE A O 1
ATOM 1308 N N . LEU A 1 172 ? 5.835 -2.228 -17.076 1.00 98.56 172 LEU A N 1
ATOM 1309 C CA . LEU A 1 172 ? 5.348 -2.870 -15.864 1.00 98.56 172 LEU A CA 1
ATOM 1310 C C . LEU A 1 172 ? 5.626 -1.985 -14.639 1.00 98.56 172 LEU A C 1
ATOM 1312 O O . LEU A 1 172 ? 6.759 -1.847 -14.184 1.00 98.56 172 LEU A O 1
ATOM 1316 N N . TYR A 1 173 ? 4.583 -1.389 -14.075 1.00 98.38 173 TYR A N 1
ATOM 1317 C CA . TYR A 1 173 ? 4.649 -0.554 -12.884 1.00 98.38 173 TYR A CA 1
ATOM 1318 C C . TYR A 1 173 ? 4.769 -1.404 -11.614 1.00 98.38 173 TYR A C 1
ATOM 1320 O O . TYR A 1 173 ? 3.792 -1.977 -11.135 1.00 98.38 173 TYR A O 1
ATOM 1328 N N . CYS A 1 174 ? 5.966 -1.428 -11.034 1.00 97.75 174 CYS A N 1
ATOM 1329 C CA . CYS A 1 174 ? 6.276 -1.979 -9.713 1.00 97.75 174 CYS A CA 1
ATOM 1330 C C . CYS A 1 174 ? 6.425 -0.844 -8.683 1.00 97.75 174 CYS A C 1
ATOM 1332 O O . CYS A 1 174 ? 7.349 -0.808 -7.865 1.00 97.75 174 CYS A O 1
ATOM 1334 N N . THR A 1 175 ? 5.504 0.117 -8.746 1.00 95.69 175 THR A N 1
ATOM 1335 C CA . THR A 1 175 ? 5.554 1.418 -8.060 1.00 95.69 175 THR A CA 1
ATOM 1336 C C . THR A 1 175 ? 4.821 1.442 -6.720 1.00 95.69 175 THR A C 1
ATOM 1338 O O . THR A 1 175 ? 4.752 2.486 -6.073 1.00 95.69 175 THR A O 1
ATOM 1341 N N . GLY A 1 176 ? 4.341 0.286 -6.262 1.00 95.00 176 GLY A N 1
ATOM 1342 C CA . GLY A 1 176 ? 3.693 0.121 -4.967 1.00 95.00 176 GLY A CA 1
ATOM 1343 C C . GLY A 1 176 ? 2.212 0.490 -4.985 1.00 95.00 176 GLY A C 1
ATOM 1344 O O . GLY A 1 176 ? 1.553 0.492 -6.019 1.00 95.00 176 GLY A O 1
ATOM 1345 N N . TYR A 1 177 ? 1.672 0.772 -3.807 1.00 96.44 177 TYR A N 1
ATOM 1346 C CA . TYR A 1 177 ? 0.234 0.887 -3.590 1.00 96.44 177 TYR A CA 1
ATOM 1347 C C . TYR A 1 177 ? -0.107 2.151 -2.807 1.00 96.44 177 TYR A C 1
ATOM 1349 O O . TYR A 1 177 ? 0.770 2.796 -2.220 1.00 96.44 177 T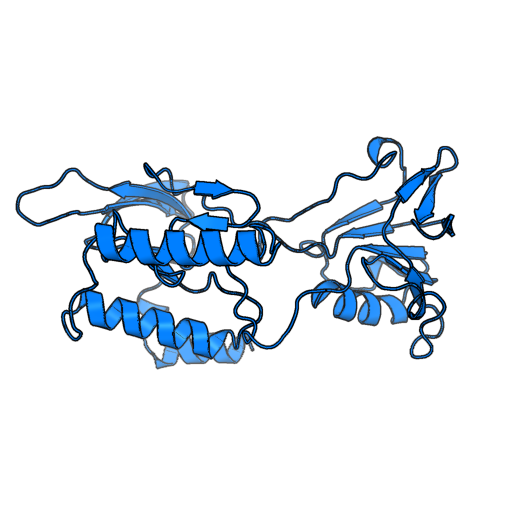YR A O 1
ATOM 1357 N N . ARG A 1 178 ? -1.393 2.504 -2.804 1.00 95.44 178 ARG A N 1
ATOM 1358 C CA . ARG A 1 178 ? -1.937 3.565 -1.959 1.00 95.44 178 ARG A CA 1
ATOM 1359 C C . ARG A 1 178 ? -2.802 2.995 -0.843 1.00 95.44 178 ARG A C 1
ATOM 1361 O O . ARG A 1 178 ? -3.535 2.031 -1.066 1.00 95.44 178 ARG A O 1
ATOM 1368 N N . TYR A 1 179 ? -2.768 3.635 0.323 1.00 97.25 179 TYR A N 1
ATOM 1369 C CA . TYR A 1 179 ? -3.791 3.386 1.336 1.00 97.25 179 TYR A CA 1
ATOM 1370 C C . TYR A 1 179 ? -5.145 3.856 0.807 1.00 97.25 179 TYR A C 1
ATOM 1372 O O . TYR A 1 179 ? -5.248 4.917 0.187 1.00 97.25 179 TYR A O 1
ATOM 1380 N N . HIS A 1 180 ? -6.182 3.056 1.025 1.00 96.06 180 HIS A N 1
ATOM 1381 C CA . HIS A 1 180 ? -7.521 3.368 0.555 1.00 96.06 180 HIS A CA 1
ATOM 1382 C C . HIS A 1 180 ? -8.558 2.714 1.463 1.00 96.06 180 HIS A C 1
ATOM 1384 O O . HIS A 1 180 ? -8.608 1.492 1.570 1.00 96.06 180 HIS A O 1
ATOM 1390 N N . PHE A 1 181 ? -9.385 3.542 2.099 1.00 97.00 181 PHE A N 1
ATOM 1391 C CA . PHE A 1 181 ? -10.429 3.107 3.025 1.00 97.00 181 PHE A CA 1
ATOM 1392 C C . PHE A 1 181 ? -11.762 3.750 2.620 1.00 97.00 181 PHE A C 1
ATOM 1394 O O . PHE A 1 181 ? -12.220 4.675 3.283 1.00 97.00 181 PHE A O 1
ATOM 1401 N N . PRO A 1 182 ? -12.384 3.321 1.506 1.00 95.88 182 PRO A N 1
ATOM 1402 C CA . PRO A 1 182 ? -13.586 3.971 0.969 1.00 95.88 182 PRO A CA 1
ATOM 1403 C C . PRO A 1 182 ? -14.798 3.864 1.907 1.00 95.88 182 PRO A C 1
ATOM 1405 O O . PRO A 1 182 ? -15.755 4.618 1.770 1.00 95.88 182 PRO A O 1
ATOM 1408 N N . PHE A 1 183 ? -14.744 2.937 2.864 1.00 97.06 183 PHE A N 1
ATOM 1409 C CA . PHE A 1 183 ? -15.756 2.724 3.891 1.00 97.06 183 PHE A CA 1
ATOM 1410 C C . PHE A 1 183 ? -15.602 3.644 5.116 1.00 97.06 183 PHE A C 1
ATOM 1412 O O . PHE A 1 183 ? -16.472 3.620 5.986 1.00 97.06 183 PHE A O 1
ATOM 1419 N N . LEU A 1 184 ? -14.528 4.441 5.208 1.00 95.31 184 LEU A N 1
ATOM 1420 C CA . LEU A 1 184 ? -14.293 5.394 6.297 1.00 95.31 184 LEU A CA 1
ATOM 1421 C C . LEU A 1 184 ? -14.394 6.832 5.792 1.00 95.31 184 LEU A C 1
ATOM 1423 O O . LEU A 1 184 ? -13.591 7.272 4.974 1.00 95.31 184 LEU A O 1
ATOM 1427 N N . ASP A 1 185 ? -15.346 7.570 6.353 1.00 91.75 185 ASP A N 1
ATOM 1428 C CA . ASP A 1 185 ? -15.490 9.015 6.191 1.00 91.75 185 ASP A CA 1
ATOM 1429 C C . ASP A 1 185 ? -15.660 9.615 7.589 1.00 91.75 185 ASP A C 1
ATOM 1431 O O . ASP A 1 185 ? -16.735 9.536 8.190 1.00 91.75 185 ASP A O 1
ATOM 1435 N N . LEU A 1 186 ? -14.547 10.076 8.163 1.00 92.25 186 LEU A N 1
ATOM 1436 C CA . LEU A 1 186 ? -14.452 10.486 9.560 1.00 92.25 186 LEU A CA 1
ATOM 1437 C C . LEU A 1 186 ? -13.835 11.876 9.665 1.00 92.25 186 LEU A C 1
ATOM 1439 O O . LEU A 1 186 ? -12.808 12.171 9.056 1.00 92.25 186 LEU A O 1
ATOM 1443 N N . ASP A 1 187 ? -14.447 12.714 10.494 1.00 91.69 187 ASP A N 1
ATOM 1444 C CA . ASP A 1 187 ? -13.984 14.076 10.725 1.00 91.69 187 ASP A CA 1
ATOM 1445 C C . ASP A 1 187 ? -12.598 14.092 11.388 1.00 91.69 187 ASP A C 1
ATOM 1447 O O . ASP A 1 187 ? -12.394 13.511 12.458 1.00 91.69 187 ASP A O 1
ATOM 1451 N N . GLY A 1 188 ? -11.659 14.787 10.747 1.00 89.44 188 GLY A N 1
ATOM 1452 C CA . GLY A 1 188 ? -10.269 14.888 11.180 1.00 89.44 188 GLY A CA 1
ATOM 1453 C C . GLY A 1 188 ? -9.375 13.713 10.771 1.00 89.44 188 GLY A C 1
ATOM 1454 O O . GLY A 1 188 ? -8.202 13.735 11.122 1.00 89.44 188 GLY A O 1
ATOM 1455 N N . PHE A 1 189 ? -9.872 12.718 10.026 1.00 93.88 189 PHE A N 1
ATOM 1456 C CA . PHE A 1 189 ? -9.078 11.600 9.501 1.00 93.88 189 PHE A CA 1
ATOM 1457 C C . PHE A 1 189 ? -8.877 11.733 7.989 1.00 93.88 189 PHE A C 1
ATOM 1459 O O . PHE A 1 189 ? -9.826 11.954 7.241 1.00 93.88 189 PHE A O 1
ATOM 1466 N N . THR A 1 190 ? -7.642 11.564 7.515 1.00 96.31 190 THR A N 1
ATOM 1467 C CA . THR A 1 190 ? -7.315 11.687 6.090 1.00 96.31 190 THR A CA 1
ATOM 1468 C C . THR A 1 190 ? -6.278 10.664 5.637 1.00 96.31 190 THR A C 1
ATOM 1470 O O . THR A 1 190 ? -5.495 10.131 6.428 1.00 96.31 190 THR A O 1
ATOM 1473 N N . VAL A 1 191 ? -6.266 10.415 4.326 1.00 96.94 191 VAL A N 1
ATOM 1474 C CA . VAL A 1 191 ? -5.155 9.770 3.625 1.00 96.94 191 VAL A CA 1
ATOM 1475 C C . VAL A 1 191 ? -4.583 10.782 2.636 1.00 96.94 191 VAL A C 1
ATOM 1477 O O . VAL A 1 191 ? -5.197 11.048 1.605 1.00 96.94 191 VAL A O 1
ATOM 1480 N N . ASP A 1 192 ? -3.417 11.345 2.947 1.00 96.44 192 ASP A N 1
ATOM 1481 C CA . ASP A 1 192 ? -2.750 12.374 2.136 1.00 96.44 192 ASP A CA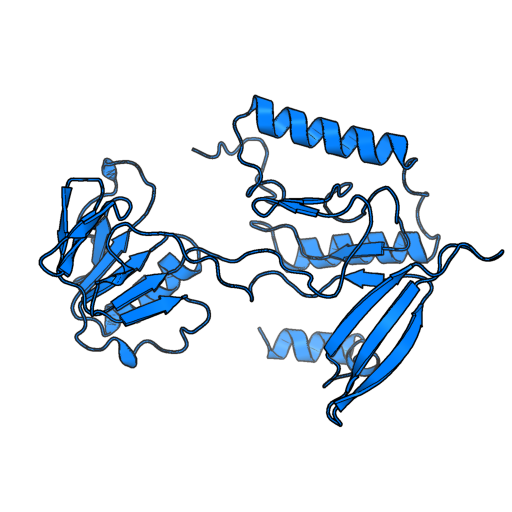 1
ATOM 1482 C C . ASP A 1 192 ? -1.316 11.948 1.797 1.00 96.44 192 ASP A C 1
ATOM 1484 O O . ASP A 1 192 ? -0.527 11.682 2.698 1.00 96.44 192 ASP A O 1
ATOM 1488 N N . ASP A 1 193 ? -0.979 11.840 0.506 1.00 95.94 193 ASP A N 1
ATOM 1489 C CA . ASP A 1 193 ? 0.305 11.298 0.016 1.00 95.94 193 ASP A CA 1
ATOM 1490 C C . ASP A 1 193 ? 0.748 10.053 0.812 1.00 95.94 193 ASP A C 1
ATOM 1492 O O . ASP A 1 193 ? 1.820 10.033 1.401 1.00 95.94 193 ASP A O 1
ATOM 1496 N N . ASN A 1 194 ? -0.105 9.025 0.907 1.00 96.25 194 ASN A N 1
ATOM 1497 C CA . ASN A 1 194 ? 0.147 7.790 1.670 1.00 96.25 194 ASN A CA 1
ATOM 1498 C C . ASN A 1 194 ? 0.436 7.953 3.181 1.00 96.25 194 ASN A C 1
ATOM 1500 O O . ASN A 1 194 ? 0.870 6.995 3.825 1.00 96.25 194 ASN A O 1
ATOM 1504 N N . ARG A 1 195 ? 0.154 9.113 3.774 1.00 97.75 195 ARG A N 1
ATOM 1505 C CA . ARG A 1 195 ? 0.041 9.290 5.225 1.00 97.75 195 ARG A CA 1
ATOM 1506 C C . ARG A 1 195 ? -1.415 9.087 5.632 1.00 97.75 195 ARG A C 1
ATOM 1508 O O . ARG A 1 195 ? -2.268 9.889 5.275 1.00 97.75 195 ARG A O 1
ATOM 1515 N N . VAL A 1 196 ? -1.676 8.025 6.383 1.00 98.12 196 VAL A N 1
ATOM 1516 C CA . VAL A 1 196 ? -2.947 7.758 7.060 1.00 98.12 196 VAL A CA 1
ATOM 1517 C C . VAL A 1 196 ? -2.893 8.423 8.430 1.00 98.12 196 VAL A C 1
ATOM 1519 O O . VAL A 1 196 ? -2.013 8.106 9.236 1.00 98.12 196 VAL A O 1
ATOM 1522 N N . GLY A 1 197 ? -3.800 9.351 8.719 1.00 96.81 197 GLY A N 1
ATOM 1523 C CA . GLY A 1 197 ? -3.838 9.929 10.054 1.00 96.81 197 GLY A CA 1
ATOM 1524 C C . GLY A 1 197 ? -4.665 11.184 10.251 1.00 96.81 197 GLY A C 1
ATOM 1525 O O . GLY A 1 197 ? -5.475 11.535 9.391 1.00 96.81 197 GLY A O 1
ATOM 1526 N N . PRO A 1 198 ? -4.480 11.825 11.419 1.00 97.94 198 PRO A N 1
ATOM 1527 C CA . PRO A 1 198 ? -3.454 11.552 12.441 1.00 97.94 198 PRO A CA 1
ATOM 1528 C C . PRO A 1 198 ? -3.635 10.195 13.153 1.00 97.94 198 PRO A C 1
ATOM 1530 O O . PRO A 1 198 ? -4.760 9.802 13.445 1.00 97.94 198 PRO A O 1
ATOM 1533 N N . LEU A 1 199 ? -2.534 9.476 13.427 1.00 98.31 199 LEU A N 1
ATOM 1534 C CA . LEU A 1 199 ? -2.536 8.181 14.134 1.00 98.31 199 LEU A CA 1
ATOM 1535 C C . LEU A 1 199 ? -1.440 8.119 15.202 1.00 98.31 199 LEU A C 1
ATOM 1537 O O . LEU A 1 199 ? -0.252 8.063 14.873 1.00 98.31 199 LEU A O 1
ATOM 1541 N N . TYR A 1 200 ? -1.838 8.026 16.468 1.00 98.31 200 TYR A N 1
ATOM 1542 C CA . TYR A 1 200 ? -0.942 7.721 17.575 1.00 98.31 200 TYR A CA 1
ATOM 1543 C C . TYR A 1 200 ? -0.331 6.332 17.381 1.00 98.31 200 TYR A C 1
ATOM 1545 O O . TYR A 1 200 ? -1.041 5.330 17.230 1.00 98.31 200 TYR A O 1
ATOM 1553 N N . LYS A 1 201 ? 1.006 6.292 17.329 1.00 96.88 201 LYS A N 1
ATOM 1554 C CA . LYS A 1 201 ? 1.814 5.079 17.102 1.00 96.88 201 LYS A CA 1
ATOM 1555 C C . LYS A 1 201 ? 1.372 4.244 15.892 1.00 96.88 201 LYS A C 1
ATOM 1557 O O . LYS A 1 201 ? 1.526 3.031 15.904 1.00 96.88 201 LYS A O 1
ATOM 1562 N N . HIS A 1 202 ? 0.843 4.891 14.849 1.00 97.56 202 HIS A N 1
ATOM 1563 C CA . HIS A 1 202 ? 0.296 4.252 13.641 1.00 97.56 202 HIS A CA 1
ATOM 1564 C C . HIS A 1 202 ? -0.941 3.357 13.856 1.00 97.56 202 HIS A C 1
ATOM 1566 O O . HIS A 1 202 ? -1.358 2.702 12.905 1.00 97.56 202 HIS A O 1
ATOM 1572 N N . VAL A 1 203 ? -1.538 3.351 15.053 1.00 98.25 203 VAL A N 1
ATOM 1573 C CA . VAL A 1 203 ? -2.655 2.458 15.413 1.00 98.25 203 VAL A CA 1
ATOM 1574 C C . VAL A 1 203 ? -3.934 3.240 15.695 1.00 98.25 203 VAL A C 1
ATOM 1576 O O . VAL A 1 203 ? -4.987 2.897 15.165 1.00 98.25 203 VAL A O 1
ATOM 1579 N N . PHE A 1 204 ? -3.867 4.298 16.504 1.00 98.00 204 PHE A N 1
ATOM 1580 C CA . PHE A 1 204 ? -5.064 4.932 17.068 1.00 98.00 204 PHE A CA 1
ATOM 1581 C C . PHE A 1 204 ? -5.295 6.344 16.523 1.00 98.00 204 PHE A C 1
ATOM 1583 O O . PHE A 1 204 ? -4.448 7.210 16.739 1.00 98.00 204 PHE A O 1
ATOM 1590 N N . PRO A 1 205 ? -6.435 6.638 15.876 1.00 97.25 205 PRO A N 1
ATOM 1591 C CA . PRO A 1 205 ? -6.857 8.015 15.636 1.00 97.25 205 PRO A CA 1
ATOM 1592 C C . PRO A 1 205 ? -7.185 8.678 16.982 1.00 97.25 205 PRO A C 1
ATOM 1594 O O . PRO A 1 205 ? -8.106 8.200 17.644 1.00 97.25 205 PRO A O 1
ATOM 1597 N N . PRO A 1 206 ? -6.492 9.757 17.405 1.00 96.69 206 PRO A N 1
ATOM 1598 C CA . PRO A 1 206 ? -6.625 10.291 18.765 1.00 96.69 206 PRO A CA 1
ATOM 1599 C C . PRO A 1 206 ? -8.073 10.555 19.205 1.00 96.69 206 PRO A C 1
ATOM 1601 O O . PRO A 1 206 ? -8.462 10.153 20.296 1.00 96.69 206 PRO A O 1
ATOM 1604 N N . LYS A 1 207 ? -8.882 11.139 18.314 1.00 94.25 207 LYS A N 1
ATOM 1605 C CA . LYS A 1 207 ? -10.296 11.479 18.538 1.00 94.25 207 LYS A CA 1
ATOM 1606 C C . LYS A 1 207 ? -11.219 10.273 18.752 1.00 94.25 207 LYS A C 1
ATOM 1608 O O . LYS A 1 207 ? -12.245 10.398 19.405 1.00 94.25 207 LYS A O 1
ATOM 1613 N N . TYR A 1 208 ? -10.878 9.127 18.166 1.00 94.31 208 TYR A N 1
ATOM 1614 C CA . TYR A 1 208 ? -11.735 7.937 18.118 1.00 94.31 208 TYR A CA 1
ATOM 1615 C C . TYR A 1 208 ? -11.163 6.765 18.927 1.00 94.31 208 TYR A C 1
ATOM 1617 O O . TYR A 1 208 ? -11.680 5.648 18.877 1.00 94.31 208 TYR A O 1
ATOM 1625 N N . ALA A 1 209 ? -10.058 6.982 19.636 1.00 94.12 209 ALA A N 1
ATOM 1626 C CA . ALA A 1 209 ? -9.380 5.941 20.384 1.00 94.12 209 ALA A CA 1
ATOM 1627 C C . ALA A 1 209 ? -10.100 5.635 21.715 1.00 94.12 209 ALA A C 1
ATOM 1629 O O . ALA A 1 209 ? -10.602 6.552 22.363 1.00 94.12 209 ALA A O 1
ATOM 1630 N N . PRO A 1 210 ? -10.097 4.371 22.180 1.00 94.25 210 PRO A N 1
ATOM 1631 C CA . PRO A 1 210 ? -9.563 3.175 21.519 1.00 94.25 210 PRO A CA 1
ATOM 1632 C C . PRO A 1 210 ? -10.569 2.489 20.573 1.00 94.25 210 PRO A C 1
ATOM 1634 O O . PRO A 1 210 ? -10.233 1.471 19.970 1.00 94.25 210 PRO A O 1
ATOM 1637 N N . ASN A 1 211 ? -11.800 3.002 20.472 1.00 94.19 211 ASN A N 1
ATOM 1638 C CA . ASN A 1 211 ? -12.920 2.343 19.795 1.00 94.19 211 ASN A CA 1
ATOM 1639 C C . ASN A 1 211 ? -12.756 2.257 18.268 1.00 94.19 211 ASN A C 1
ATOM 1641 O O . ASN A 1 211 ? -13.380 1.407 17.644 1.00 94.19 211 ASN A O 1
ATOM 1645 N N . LEU A 1 212 ? -11.883 3.063 17.665 1.00 96.50 212 LEU A N 1
ATOM 1646 C CA . LEU A 1 212 ? -11.361 2.850 16.318 1.00 96.50 212 LEU A CA 1
ATOM 1647 C C . LEU A 1 212 ? -9.847 2.645 16.369 1.00 96.50 212 LEU A C 1
ATOM 1649 O O . LEU A 1 212 ? -9.119 3.414 16.998 1.00 96.50 212 LEU A O 1
ATOM 1653 N N . SER A 1 213 ? -9.360 1.629 15.663 1.00 98.06 213 SER A N 1
ATOM 1654 C CA . SER A 1 213 ? -7.927 1.350 15.539 1.00 98.06 213 SER A CA 1
ATOM 1655 C C . SER A 1 213 ? -7.577 0.720 14.194 1.00 98.06 213 SER A C 1
ATOM 1657 O O . SER A 1 213 ? -8.444 0.205 13.489 1.00 98.06 213 SER A O 1
ATOM 1659 N N . PHE A 1 214 ? -6.297 0.766 13.835 1.00 98.44 214 PHE A N 1
ATOM 1660 C CA . PHE A 1 214 ? -5.742 0.193 12.615 1.00 98.44 214 PHE A CA 1
ATOM 1661 C C . PHE A 1 214 ? -4.625 -0.788 12.959 1.00 98.44 214 PHE A C 1
ATOM 1663 O O . PHE A 1 214 ? -3.782 -0.500 13.805 1.00 98.44 214 PHE A O 1
ATOM 1670 N N . VAL A 1 215 ? -4.594 -1.926 12.268 1.00 98.25 215 VAL A N 1
ATOM 1671 C CA . VAL A 1 215 ? -3.533 -2.934 12.397 1.00 98.25 215 VAL A CA 1
ATOM 1672 C C . VAL A 1 215 ? -2.962 -3.223 11.012 1.00 98.25 215 VAL A C 1
ATOM 1674 O O . VAL A 1 215 ? -3.702 -3.411 10.045 1.00 98.25 215 VAL A O 1
ATOM 1677 N N . GLY A 1 216 ? -1.636 -3.261 10.903 1.00 95.81 216 GLY A N 1
ATOM 1678 C CA . GLY A 1 216 ? -0.945 -3.599 9.660 1.00 95.81 216 GLY A CA 1
ATOM 1679 C C . GLY A 1 216 ? -0.793 -2.451 8.670 1.00 95.81 216 GLY A C 1
ATOM 1680 O O . GLY A 1 216 ? -0.636 -2.696 7.472 1.00 95.81 216 GLY A O 1
ATOM 1681 N N . LEU A 1 217 ? -0.841 -1.201 9.139 1.00 95.81 217 LEU A N 1
ATOM 1682 C CA . LEU A 1 217 ? -0.423 -0.061 8.321 1.00 95.81 217 LEU A CA 1
ATOM 1683 C C . LEU A 1 217 ? 1.094 -0.018 8.137 1.00 95.81 217 LEU A C 1
ATOM 1685 O O . LEU A 1 217 ? 1.533 0.202 7.012 1.00 95.81 217 LEU A O 1
ATOM 1689 N N . PRO A 1 218 ? 1.928 -0.211 9.175 1.00 94.69 218 PRO A N 1
ATOM 1690 C CA . PRO A 1 218 ? 3.349 -0.015 8.984 1.00 94.69 218 PRO A CA 1
ATOM 1691 C C . PRO A 1 218 ? 3.973 -1.016 8.009 1.00 94.69 218 PRO A C 1
ATOM 1693 O O . PRO A 1 218 ? 3.637 -2.199 7.989 1.00 94.69 218 PRO A O 1
ATOM 1696 N N . TYR A 1 219 ? 4.921 -0.532 7.210 1.00 90.06 219 TYR A N 1
ATOM 1697 C CA . TYR A 1 219 ? 5.625 -1.321 6.203 1.00 90.06 219 TYR A CA 1
ATOM 1698 C C . TYR A 1 219 ? 7.143 -1.181 6.362 1.00 90.06 219 TYR A C 1
ATOM 1700 O O . TYR A 1 219 ? 7.640 -0.324 7.098 1.00 90.06 219 TYR A O 1
ATOM 1708 N N . LYS A 1 220 ? 7.897 -2.058 5.681 1.00 86.31 220 LYS A N 1
ATOM 1709 C CA . LYS A 1 220 ? 9.341 -2.277 5.928 1.00 86.31 220 LYS A CA 1
ATOM 1710 C C . LYS A 1 220 ? 9.628 -2.720 7.374 1.00 86.31 220 LYS A C 1
ATOM 1712 O O . LYS A 1 220 ? 10.616 -2.300 7.966 1.00 86.31 220 LYS A O 1
ATOM 1717 N N . SER A 1 221 ? 8.768 -3.583 7.909 1.00 84.81 221 SER A N 1
ATOM 1718 C CA . SER A 1 221 ? 8.860 -4.199 9.235 1.00 84.81 221 SER A CA 1
ATOM 1719 C C . SER A 1 221 ? 8.860 -5.733 9.139 1.00 84.81 221 SER A C 1
ATOM 1721 O O . SER A 1 221 ? 8.752 -6.301 8.048 1.00 84.81 221 SER A O 1
ATOM 1723 N N . ILE A 1 222 ? 8.962 -6.415 10.284 1.00 88.88 222 ILE A N 1
ATOM 1724 C CA . ILE A 1 222 ? 8.717 -7.859 10.377 1.00 88.88 222 ILE A CA 1
ATOM 1725 C C . ILE A 1 222 ? 7.204 -8.064 10.491 1.00 88.88 222 ILE A C 1
ATOM 1727 O O . ILE A 1 222 ? 6.647 -8.033 11.587 1.00 88.88 222 ILE A O 1
ATOM 1731 N N . ILE A 1 223 ? 6.554 -8.255 9.340 1.00 89.56 223 ILE A N 1
ATOM 1732 C CA . ILE A 1 223 ? 5.095 -8.153 9.162 1.00 89.56 223 ILE A CA 1
ATOM 1733 C C . ILE A 1 223 ? 4.314 -8.891 10.257 1.00 89.56 223 ILE A C 1
ATOM 1735 O O . ILE A 1 223 ? 3.561 -8.259 10.990 1.00 89.56 223 ILE A O 1
ATOM 1739 N N . PHE A 1 224 ? 4.517 -10.202 10.424 1.00 92.38 224 PHE A N 1
ATOM 1740 C CA . PHE A 1 224 ? 3.725 -10.986 11.382 1.00 92.38 224 PHE A CA 1
ATOM 1741 C C . PHE A 1 224 ? 3.947 -10.578 12.843 1.00 92.38 224 PHE A C 1
ATOM 1743 O O . PHE A 1 224 ? 2.993 -10.562 13.612 1.00 92.38 224 PHE A O 1
ATOM 1750 N N . GLN A 1 225 ? 5.168 -10.185 13.217 1.00 93.00 225 GLN A N 1
ATOM 1751 C CA . GLN A 1 225 ? 5.455 -9.719 14.578 1.00 93.00 225 GLN A CA 1
ATOM 1752 C C . GLN A 1 225 ? 4.821 -8.351 14.846 1.00 93.00 225 GLN A C 1
ATOM 1754 O O . GLN A 1 225 ? 4.260 -8.139 15.917 1.00 93.00 225 GLN A O 1
ATOM 1759 N N . SER A 1 226 ? 4.872 -7.431 13.876 1.00 92.81 226 SER A N 1
ATOM 1760 C CA . SER A 1 226 ? 4.201 -6.132 13.990 1.00 92.81 226 SER A CA 1
ATOM 1761 C C . SER A 1 226 ? 2.687 -6.303 14.143 1.00 92.81 226 SER A C 1
ATOM 1763 O O . SER A 1 226 ? 2.118 -5.761 15.086 1.00 92.81 226 SER A O 1
ATOM 1765 N N . LEU A 1 227 ? 2.058 -7.126 13.293 1.00 95.44 227 LEU A N 1
ATOM 1766 C CA . LEU A 1 227 ? 0.621 -7.420 13.363 1.00 95.44 227 LEU A CA 1
ATOM 1767 C C . LEU A 1 227 ? 0.217 -8.029 14.714 1.00 95.44 227 LEU A C 1
ATOM 1769 O O . LEU A 1 227 ? -0.795 -7.644 15.301 1.00 95.44 227 LEU A O 1
ATOM 1773 N N . GLU A 1 228 ? 1.006 -8.975 15.227 1.00 96.31 228 GLU A N 1
ATOM 1774 C CA . GLU A 1 228 ? 0.751 -9.618 16.517 1.00 96.31 228 GLU A CA 1
ATOM 1775 C C . GLU A 1 228 ? 0.857 -8.630 17.689 1.00 96.31 228 GLU A C 1
ATOM 1777 O O . GLU A 1 228 ? 0.011 -8.640 18.583 1.00 96.31 228 GLU A O 1
ATOM 1782 N N . LEU A 1 229 ? 1.868 -7.758 17.698 1.00 96.31 229 LEU A N 1
ATOM 1783 C CA . LEU A 1 229 ? 2.052 -6.775 18.769 1.00 96.31 229 LEU A CA 1
ATOM 1784 C C . LEU A 1 229 ? 0.968 -5.690 18.747 1.00 96.31 229 LEU A C 1
ATOM 1786 O O . LEU A 1 229 ? 0.418 -5.366 19.799 1.00 96.31 229 LEU A O 1
ATOM 1790 N N . GLU A 1 230 ? 0.630 -5.168 17.565 1.00 97.25 230 GLU A N 1
ATOM 1791 C CA . GLU A 1 230 ? -0.440 -4.180 17.391 1.00 97.25 230 GLU A CA 1
ATOM 1792 C C . GLU A 1 230 ? -1.793 -4.755 17.832 1.00 97.25 230 GLU A C 1
ATOM 1794 O O . GLU A 1 230 ? -2.483 -4.156 18.658 1.00 97.25 230 GLU A O 1
ATOM 1799 N N . SER A 1 231 ? -2.147 -5.957 17.364 1.00 97.50 231 SER A N 1
ATOM 1800 C CA . SER A 1 231 ? -3.413 -6.606 17.733 1.00 97.50 231 SER A CA 1
ATOM 1801 C C . SER A 1 231 ? -3.496 -6.953 19.223 1.00 97.50 231 SER A C 1
ATOM 1803 O O . SER A 1 231 ? -4.536 -6.724 19.844 1.00 97.50 231 SER A O 1
ATOM 1805 N N . LYS A 1 232 ? -2.405 -7.437 19.840 1.00 97.25 232 LYS A N 1
ATOM 1806 C CA . LYS A 1 232 ? -2.349 -7.680 21.292 1.00 97.25 232 LYS A CA 1
ATOM 1807 C C . LYS A 1 232 ? -2.533 -6.396 22.092 1.00 97.25 232 LYS A C 1
ATOM 1809 O O . LYS A 1 232 ? -3.242 -6.419 23.096 1.00 97.25 232 LYS A O 1
ATOM 1814 N N . TRP A 1 233 ? -1.927 -5.292 21.659 1.00 97.69 233 TRP A N 1
ATOM 1815 C CA . TRP A 1 233 ? -2.078 -4.001 22.323 1.00 97.69 233 TRP A CA 1
ATOM 1816 C C . TRP A 1 233 ? -3.521 -3.491 22.249 1.00 97.69 233 TRP A C 1
ATOM 1818 O O . TRP A 1 233 ? -4.100 -3.162 23.285 1.00 97.69 233 TRP A O 1
ATOM 1828 N N . VAL A 1 234 ? -4.134 -3.526 21.061 1.00 97.94 234 VAL A N 1
ATOM 1829 C CA . VAL A 1 234 ? -5.548 -3.164 20.860 1.00 97.94 234 VAL A CA 1
ATOM 1830 C C . VAL A 1 234 ? -6.467 -4.031 21.726 1.00 97.94 234 VAL A C 1
ATOM 1832 O O . VAL A 1 234 ? -7.284 -3.505 22.479 1.00 97.94 234 VAL A O 1
ATOM 1835 N N . ALA A 1 235 ? -6.308 -5.357 21.699 1.00 96.88 235 ALA A N 1
ATOM 1836 C CA . ALA A 1 235 ? -7.142 -6.266 22.486 1.00 96.88 235 ALA A CA 1
ATOM 1837 C C . ALA A 1 235 ? -6.973 -6.066 24.003 1.00 96.88 235 ALA A C 1
ATOM 1839 O O . ALA A 1 235 ? -7.940 -6.172 24.765 1.00 96.88 235 ALA A O 1
ATOM 1840 N N . ALA A 1 236 ? -5.755 -5.780 24.468 1.00 96.56 236 ALA A N 1
ATOM 1841 C CA . ALA A 1 236 ? -5.491 -5.525 25.878 1.00 96.56 236 ALA A CA 1
ATOM 1842 C C . ALA A 1 236 ? -6.131 -4.209 26.356 1.00 96.56 236 ALA A C 1
ATOM 1844 O O . ALA A 1 236 ? -6.700 -4.186 27.448 1.00 96.56 236 ALA A O 1
ATOM 1845 N N . LEU A 1 237 ? -6.132 -3.171 25.513 1.00 95.50 237 LEU A N 1
ATOM 1846 C CA . LEU A 1 237 ? -6.829 -1.909 25.770 1.00 95.50 237 LEU A CA 1
ATOM 1847 C C . LEU A 1 237 ? -8.350 -2.091 25.807 1.00 95.50 237 LEU A C 1
ATOM 1849 O O . LEU A 1 237 ? -8.981 -1.716 26.791 1.00 95.50 237 LEU A O 1
ATOM 1853 N N . LEU A 1 238 ? -8.932 -2.728 24.786 1.00 94.25 238 LEU A N 1
ATOM 1854 C CA . LEU A 1 238 ? -10.385 -2.938 24.696 1.00 94.25 238 LEU A CA 1
ATOM 1855 C C . LEU A 1 238 ? -10.931 -3.841 25.813 1.00 94.25 238 LEU A C 1
ATOM 1857 O O . LEU A 1 238 ? -12.079 -3.697 26.217 1.00 94.25 238 LEU A O 1
ATOM 1861 N N . SER A 1 239 ? -10.110 -4.754 26.341 1.00 94.88 239 SER A N 1
ATOM 1862 C CA . SER A 1 239 ? -10.484 -5.605 27.482 1.00 94.88 239 SER A CA 1
ATOM 1863 C C . SER A 1 239 ? -10.186 -4.988 28.854 1.00 94.88 239 SER A C 1
ATOM 1865 O O . SER A 1 239 ? -10.425 -5.642 29.868 1.00 94.88 239 SER A O 1
ATOM 1867 N N . GLY A 1 240 ? -9.633 -3.770 28.911 1.00 92.56 240 GLY A N 1
ATOM 1868 C CA . GLY A 1 240 ? -9.251 -3.112 30.166 1.00 92.56 240 GLY A CA 1
ATOM 1869 C C . GLY A 1 240 ? -8.085 -3.781 30.907 1.00 92.56 240 GLY A C 1
ATOM 1870 O O . GLY A 1 240 ? -7.908 -3.560 32.102 1.00 92.56 240 GLY A O 1
ATOM 1871 N N . ARG A 1 241 ? -7.291 -4.622 30.226 1.00 88.88 241 ARG A N 1
ATOM 1872 C CA . ARG A 1 241 ? -6.142 -5.345 30.808 1.00 88.88 241 ARG A CA 1
ATOM 1873 C C . ARG A 1 241 ? -4.867 -4.506 30.896 1.00 88.88 241 ARG A C 1
ATOM 1875 O O . ARG A 1 241 ? -3.950 -4.885 31.621 1.00 88.88 241 ARG A O 1
ATOM 1882 N N . THR A 1 242 ? -4.782 -3.403 30.161 1.00 85.50 242 THR A N 1
ATOM 1883 C CA . THR A 1 242 ? -3.640 -2.475 30.185 1.00 85.50 242 THR A CA 1
ATOM 1884 C C . THR A 1 242 ? -4.055 -1.094 30.663 1.00 85.50 242 THR A C 1
ATOM 1886 O O . THR A 1 242 ? -5.239 -0.762 30.677 1.00 85.50 242 THR A O 1
ATOM 1889 N N . ALA A 1 243 ? -3.061 -0.279 31.030 1.00 81.19 243 ALA A N 1
ATOM 1890 C CA . ALA A 1 243 ? -3.270 1.136 31.308 1.00 81.19 243 ALA A CA 1
ATOM 1891 C C . ALA A 1 243 ? -4.010 1.820 30.148 1.00 81.19 243 ALA A C 1
ATOM 1893 O O . ALA A 1 243 ? -3.835 1.443 28.985 1.00 81.19 243 ALA A O 1
ATOM 1894 N N . ALA A 1 244 ? -4.827 2.817 30.489 1.00 88.00 244 ALA A N 1
ATOM 1895 C CA . ALA A 1 244 ? -5.516 3.643 29.509 1.00 88.00 244 ALA A CA 1
ATOM 1896 C C . ALA A 1 244 ? -4.513 4.320 28.561 1.00 88.00 244 ALA A C 1
ATOM 1898 O O . ALA A 1 244 ? -3.358 4.567 28.924 1.00 88.00 244 ALA A O 1
ATOM 1899 N N . LEU A 1 245 ? -4.971 4.626 27.347 1.00 95.19 245 LEU A N 1
ATOM 1900 C CA . LEU A 1 245 ? -4.225 5.488 26.437 1.00 95.19 245 LEU A CA 1
ATOM 1901 C C . LEU A 1 245 ? -4.008 6.877 27.072 1.00 95.19 245 LEU A C 1
ATOM 1903 O O . LEU A 1 245 ? -4.785 7.273 27.948 1.00 95.19 245 LEU A O 1
ATOM 1907 N N . PRO A 1 246 ? -2.978 7.625 26.635 1.00 97.12 246 PRO A N 1
ATOM 1908 C CA . PRO A 1 246 ? -2.858 9.045 26.957 1.00 97.12 246 PRO A CA 1
ATOM 1909 C C . PRO A 1 246 ? -4.112 9.828 26.545 1.00 97.12 246 PRO A C 1
ATOM 1911 O O . PRO A 1 246 ? -4.962 9.320 25.807 1.00 97.12 246 PRO A O 1
ATOM 1914 N N . SER A 1 247 ? -4.223 11.077 26.999 1.00 97.19 247 SER A N 1
ATOM 1915 C CA . SER A 1 247 ? -5.324 11.943 26.568 1.00 97.19 247 SER A CA 1
ATOM 1916 C C . SER A 1 247 ? -5.306 12.153 25.045 1.00 97.19 247 SER A C 1
ATOM 1918 O O . SER A 1 247 ? -4.275 11.974 24.391 1.00 97.19 247 SER A O 1
ATOM 1920 N N . GLU A 1 248 ? -6.443 12.548 24.464 1.00 96.19 248 GLU A N 1
ATOM 1921 C CA . GLU A 1 248 ? -6.512 12.912 23.040 1.00 96.19 248 GLU A CA 1
ATOM 1922 C C . GLU A 1 248 ? -5.472 13.988 22.684 1.00 96.19 248 GLU A C 1
ATOM 1924 O O . GLU A 1 248 ? -4.812 13.887 21.649 1.00 96.19 248 GLU A O 1
ATOM 1929 N N . GLU A 1 249 ? -5.280 14.969 23.570 1.00 98.25 249 GLU A N 1
ATOM 1930 C CA . GLU A 1 249 ? -4.296 16.043 23.425 1.00 98.25 249 GLU A CA 1
ATOM 1931 C C . GLU A 1 249 ? -2.860 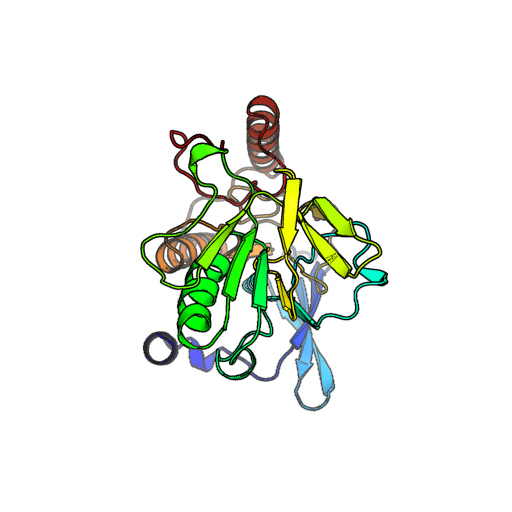15.500 23.403 1.00 98.25 249 GLU A C 1
ATOM 1933 O O . GLU A 1 249 ? -2.106 15.816 22.484 1.00 98.25 249 GLU A O 1
ATOM 1938 N N . ASP A 1 250 ? -2.501 14.618 24.340 1.00 98.50 250 ASP A N 1
ATOM 1939 C CA . ASP A 1 250 ? -1.160 14.019 24.403 1.00 98.50 250 ASP A CA 1
ATOM 1940 C C . ASP A 1 250 ? -0.875 13.121 23.191 1.00 98.50 250 ASP A C 1
ATOM 1942 O O . ASP A 1 250 ? 0.221 13.139 22.625 1.00 98.50 250 ASP A O 1
ATOM 1946 N N . MET A 1 251 ? -1.869 12.334 22.767 1.00 98.44 251 MET A N 1
ATOM 1947 C CA . MET A 1 251 ? -1.767 11.516 21.559 1.00 98.44 251 MET A CA 1
ATOM 1948 C C . MET A 1 251 ? -1.581 12.388 20.317 1.00 98.44 251 MET A C 1
ATOM 1950 O O . MET A 1 251 ? -0.764 12.058 19.457 1.00 98.44 251 MET A O 1
ATOM 1954 N N . MET A 1 252 ? -2.310 13.502 20.218 1.00 98.38 252 MET A N 1
ATOM 1955 C CA . MET A 1 252 ? -2.153 14.449 19.119 1.00 98.38 252 MET A CA 1
ATOM 1956 C C . MET A 1 252 ? -0.777 15.121 19.150 1.00 98.38 252 MET A C 1
ATOM 1958 O O . MET A 1 252 ? -0.144 15.236 18.103 1.00 98.38 252 MET A O 1
ATOM 1962 N N . ALA A 1 253 ? -0.285 15.514 20.327 1.00 98.56 253 ALA A N 1
ATOM 1963 C CA . ALA A 1 253 ? 1.037 16.109 20.488 1.00 98.56 253 ALA A CA 1
ATOM 1964 C C . ALA A 1 253 ? 2.152 15.162 20.008 1.00 98.56 253 ALA A C 1
ATOM 1966 O O . ALA A 1 253 ? 3.014 15.588 19.243 1.00 98.56 253 ALA A O 1
ATOM 1967 N N . ASP A 1 254 ? 2.089 13.871 20.358 1.00 98.44 254 ASP A N 1
ATOM 1968 C CA . ASP A 1 254 ? 3.035 12.848 19.877 1.00 98.44 254 ASP A CA 1
ATOM 1969 C C . ASP A 1 254 ? 3.007 12.704 18.345 1.00 98.44 254 ASP A C 1
ATOM 1971 O O . ASP A 1 254 ? 4.055 12.602 17.702 1.00 98.44 254 ASP A O 1
ATOM 1975 N N . VAL A 1 255 ? 1.813 12.743 17.739 1.00 98.31 255 VAL A N 1
ATOM 1976 C CA . VAL A 1 255 ? 1.665 12.700 16.276 1.00 98.31 255 VAL A CA 1
ATOM 1977 C C . VAL A 1 255 ? 2.288 13.930 15.616 1.00 98.31 255 VAL A C 1
ATOM 1979 O O . VAL A 1 255 ? 3.015 13.787 14.630 1.00 98.31 255 VAL A O 1
ATOM 1982 N N . GLN A 1 256 ? 2.023 15.127 16.145 1.00 98.25 256 GLN A N 1
ATOM 1983 C CA . GLN A 1 256 ? 2.582 16.364 15.597 1.00 98.25 256 GLN A CA 1
ATOM 1984 C C . GLN A 1 256 ? 4.101 16.425 15.767 1.00 98.25 256 GLN A C 1
ATOM 1986 O O . GLN A 1 256 ? 4.792 16.846 14.842 1.00 98.25 256 GLN A O 1
ATOM 1991 N N . GLU A 1 257 ? 4.637 15.946 16.892 1.00 97.81 257 GLU A N 1
ATOM 1992 C CA . GLU A 1 257 ? 6.083 15.859 17.104 1.00 97.81 257 GLU A CA 1
ATOM 1993 C C . GLU A 1 257 ? 6.748 14.967 16.044 1.00 97.81 257 GLU A C 1
ATOM 1995 O O . GLU A 1 257 ? 7.773 15.336 15.469 1.00 97.81 257 GLU A O 1
ATOM 2000 N N . GLU A 1 258 ? 6.159 13.808 15.730 1.00 95.44 258 GLU A N 1
ATOM 2001 C CA . GLU A 1 258 ? 6.683 12.937 14.675 1.00 95.44 258 GLU A CA 1
ATOM 2002 C C . GLU A 1 258 ? 6.568 13.585 13.288 1.00 95.44 258 GLU A C 1
ATOM 2004 O O . GLU A 1 258 ? 7.493 13.468 12.482 1.00 95.44 258 GLU A O 1
ATOM 2009 N N . TYR A 1 259 ? 5.477 14.298 12.992 1.00 96.75 259 TYR A N 1
ATOM 2010 C CA . TYR A 1 259 ? 5.335 15.008 11.717 1.00 96.75 259 TYR A CA 1
ATOM 2011 C C . TYR A 1 259 ? 6.375 16.116 11.563 1.00 96.75 259 TYR A C 1
ATOM 2013 O O . TYR A 1 259 ? 7.032 16.160 10.522 1.00 96.75 259 TYR A O 1
ATOM 2021 N N . GLN A 1 260 ? 6.591 16.927 12.601 1.00 97.44 260 GLN A N 1
ATOM 2022 C CA . GLN A 1 260 ? 7.632 17.953 12.606 1.00 97.44 260 GLN A CA 1
ATOM 2023 C C . GLN A 1 260 ? 9.016 17.326 12.419 1.00 97.44 260 GLN A C 1
ATOM 2025 O O . GLN A 1 260 ? 9.789 17.761 11.572 1.00 97.44 260 GLN A O 1
ATOM 2030 N N . ARG A 1 261 ? 9.307 16.226 13.125 1.00 94.81 261 ARG A N 1
ATOM 2031 C CA . ARG A 1 261 ? 10.576 15.499 12.985 1.00 94.81 261 ARG A CA 1
ATOM 2032 C C . ARG A 1 261 ? 10.799 14.990 11.560 1.00 94.81 261 ARG A C 1
ATOM 2034 O O . ARG A 1 261 ? 11.924 15.025 11.062 1.00 94.81 261 ARG A O 1
ATOM 2041 N N . MET A 1 262 ? 9.753 14.487 10.902 1.00 93.81 262 MET A N 1
ATOM 2042 C CA . MET A 1 262 ? 9.835 14.076 9.499 1.00 93.81 262 MET A CA 1
ATOM 2043 C C . MET A 1 262 ? 10.135 15.262 8.580 1.00 93.81 262 MET A C 1
ATOM 2045 O O . MET A 1 262 ? 10.959 15.123 7.679 1.00 93.81 262 MET A O 1
ATOM 2049 N N . GLU A 1 263 ? 9.482 16.402 8.800 1.00 95.38 263 GLU A N 1
ATOM 2050 C CA . GLU A 1 263 ? 9.690 17.624 8.019 1.00 95.38 263 GLU A CA 1
ATOM 2051 C C . GLU A 1 263 ? 11.109 18.173 8.191 1.00 95.38 263 GLU A C 1
ATOM 2053 O O . GLU A 1 263 ? 11.789 18.404 7.191 1.00 95.38 263 GLU A O 1
ATOM 2058 N N . ASP A 1 264 ? 11.602 18.256 9.428 1.00 95.44 264 ASP A N 1
ATOM 2059 C CA . ASP A 1 264 ? 12.968 18.690 9.751 1.00 95.44 264 ASP A CA 1
ATOM 2060 C C . ASP A 1 264 ? 14.029 17.777 9.110 1.00 95.44 264 ASP A C 1
ATOM 2062 O O . ASP A 1 264 ? 15.093 18.231 8.689 1.00 95.44 264 ASP A O 1
ATOM 2066 N N . ALA A 1 265 ? 13.730 16.479 8.992 1.00 92.00 265 ALA A N 1
ATOM 2067 C CA . ALA A 1 265 ? 14.580 15.497 8.320 1.00 92.00 265 ALA A CA 1
ATOM 2068 C C . ALA A 1 265 ? 14.398 15.459 6.787 1.00 92.00 265 ALA A C 1
ATOM 2070 O O . ALA A 1 265 ? 15.024 14.633 6.119 1.00 92.00 265 ALA A O 1
ATOM 2071 N N . GLY A 1 266 ? 13.516 16.288 6.217 1.00 93.88 266 GLY A N 1
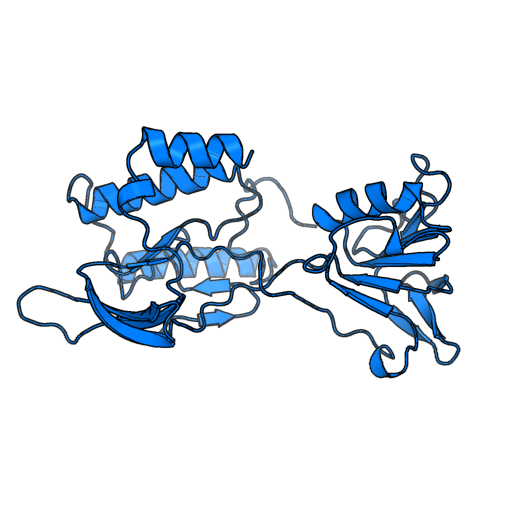ATOM 2072 C CA . GLY A 1 266 ? 13.189 16.283 4.789 1.00 93.88 266 GLY A CA 1
ATOM 2073 C C . GLY A 1 266 ? 12.515 14.992 4.306 1.00 93.88 266 GLY A C 1
ATOM 2074 O O . GLY A 1 266 ? 12.547 14.696 3.112 1.00 93.88 266 GLY A O 1
ATOM 2075 N N . LYS A 1 267 ? 11.921 14.200 5.209 1.00 91.94 267 LYS A N 1
ATOM 2076 C CA . LYS A 1 267 ? 11.276 12.914 4.916 1.00 91.94 267 LYS A CA 1
ATOM 2077 C C . LYS A 1 267 ? 9.843 13.142 4.396 1.00 91.94 267 LYS A C 1
ATOM 2079 O O . LYS A 1 267 ? 8.985 13.601 5.148 1.00 91.94 267 LYS A O 1
ATOM 2084 N N . PRO A 1 268 ? 9.527 12.759 3.144 1.00 94.50 268 PRO A N 1
ATOM 2085 C CA . PRO A 1 268 ? 8.191 12.936 2.567 1.00 94.50 268 PRO A CA 1
ATOM 2086 C C . PRO A 1 268 ? 7.060 12.225 3.333 1.00 94.50 268 PRO A C 1
ATOM 2088 O O . PRO A 1 268 ? 7.274 11.150 3.904 1.00 94.50 268 PRO A O 1
ATOM 2091 N N . LYS A 1 269 ? 5.831 12.765 3.251 1.00 96.31 269 LYS A N 1
ATOM 2092 C CA . LYS A 1 269 ? 4.621 12.233 3.918 1.00 96.31 269 LYS A CA 1
ATOM 2093 C C . LYS A 1 269 ? 4.377 10.747 3.642 1.00 96.31 269 LYS A C 1
ATOM 2095 O O . LYS A 1 269 ? 4.146 9.994 4.584 1.00 96.31 269 LYS A O 1
ATOM 2100 N N . ARG A 1 270 ? 4.564 10.292 2.398 1.00 94.75 270 ARG A N 1
ATOM 2101 C CA . ARG A 1 270 ? 4.438 8.872 1.991 1.00 94.75 270 ARG A CA 1
ATOM 2102 C C . ARG A 1 270 ? 5.288 7.865 2.756 1.00 94.75 270 ARG A C 1
ATOM 2104 O O . ARG A 1 270 ? 5.074 6.669 2.606 1.00 94.75 270 ARG A O 1
ATOM 2111 N N . HIS A 1 271 ? 6.251 8.320 3.556 1.00 93.94 271 HIS A N 1
ATOM 2112 C CA . HIS A 1 271 ? 7.083 7.468 4.401 1.00 93.94 271 HIS A CA 1
ATOM 2113 C C . HIS A 1 271 ? 6.687 7.497 5.885 1.00 93.94 271 HIS A C 1
ATOM 2115 O O . HIS A 1 271 ? 7.449 6.994 6.715 1.00 93.94 271 HIS A O 1
ATOM 2121 N N . THR A 1 272 ? 5.534 8.077 6.241 1.00 96.12 272 THR A N 1
ATOM 2122 C CA . THR A 1 272 ? 5.069 8.161 7.636 1.00 96.12 272 THR A CA 1
ATOM 2123 C C . THR A 1 272 ? 4.948 6.789 8.288 1.00 96.12 272 THR A C 1
ATOM 2125 O O . THR A 1 272 ? 5.362 6.639 9.428 1.00 96.12 272 THR A O 1
ATOM 2128 N N . HIS A 1 273 ? 4.473 5.775 7.566 1.00 95.88 273 HIS A N 1
ATOM 2129 C CA . HIS A 1 273 ? 4.280 4.424 8.112 1.00 95.88 273 HIS A CA 1
ATOM 2130 C C . HIS A 1 273 ? 5.481 3.487 7.886 1.00 95.88 273 HIS A C 1
ATOM 2132 O O . HIS A 1 273 ? 5.356 2.273 8.011 1.00 95.88 273 HIS A O 1
ATOM 2138 N N . THR A 1 274 ? 6.657 4.017 7.535 1.00 91.75 274 THR A N 1
ATOM 2139 C CA . THR A 1 274 ? 7.878 3.206 7.399 1.00 91.75 274 THR A CA 1
ATOM 2140 C C . THR A 1 274 ? 8.549 3.018 8.760 1.00 91.75 274 THR A C 1
ATOM 2142 O O . THR A 1 274 ? 9.030 3.999 9.332 1.00 91.75 274 THR A O 1
ATOM 2145 N N . LEU A 1 275 ? 8.697 1.773 9.228 1.00 84.62 275 LEU A N 1
ATOM 2146 C CA . LEU A 1 275 ? 9.404 1.447 10.483 1.00 84.62 275 LEU A CA 1
ATOM 2147 C C . LEU A 1 275 ? 10.905 1.203 10.277 1.00 84.62 275 LEU A C 1
ATOM 2149 O O . LEU A 1 275 ? 11.454 0.187 10.701 1.00 84.62 275 LEU A O 1
ATOM 2153 N N . TRP A 1 276 ? 11.593 2.128 9.608 1.00 69.44 276 TRP A N 1
ATOM 2154 C CA . TRP A 1 276 ? 13.050 2.044 9.509 1.00 69.44 276 TRP A CA 1
ATOM 2155 C C . TRP A 1 276 ? 13.714 2.331 10.857 1.00 69.44 276 TRP A C 1
ATOM 2157 O O . TRP A 1 276 ? 13.275 3.233 11.578 1.00 69.44 276 TRP A O 1
ATOM 2167 N N . PRO A 1 277 ? 14.808 1.625 11.191 1.00 63.28 277 PRO A N 1
ATOM 2168 C CA . PRO A 1 277 ? 15.621 2.014 12.326 1.00 63.28 277 PRO A CA 1
ATOM 2169 C C . PRO A 1 277 ? 16.130 3.444 12.135 1.00 63.28 277 PRO A C 1
ATOM 2171 O O . PRO A 1 277 ? 16.582 3.806 11.050 1.00 63.28 277 PRO A O 1
ATOM 2174 N N . ARG A 1 278 ? 16.089 4.254 13.198 1.00 59.72 278 ARG A N 1
ATOM 2175 C CA . ARG A 1 278 ? 16.402 5.697 13.151 1.00 59.72 278 ARG A CA 1
ATOM 2176 C C . ARG A 1 278 ? 17.829 6.028 12.682 1.00 59.72 278 ARG A C 1
ATOM 2178 O O . ARG A 1 278 ? 18.108 7.175 12.363 1.00 59.72 278 ARG A O 1
ATOM 2185 N N . TRP A 1 279 ? 18.724 5.043 12.632 1.00 57.66 279 TRP A N 1
ATOM 2186 C CA . TRP A 1 279 ? 20.096 5.177 12.129 1.00 57.66 279 TRP A CA 1
ATOM 2187 C C . TRP A 1 279 ? 20.245 4.898 10.624 1.00 57.66 279 TRP A C 1
ATOM 2189 O O . TRP A 1 279 ? 21.333 5.072 10.077 1.00 57.66 279 TRP A O 1
ATOM 2199 N N . VAL A 1 280 ? 19.186 4.455 9.939 1.00 54.47 280 VAL A N 1
ATOM 2200 C CA . VAL A 1 280 ? 19.201 4.216 8.492 1.00 54.47 280 VAL A CA 1
ATOM 2201 C C . VAL A 1 280 ? 18.671 5.462 7.787 1.00 54.47 280 VAL A C 1
ATOM 2203 O O . VAL A 1 280 ? 17.481 5.762 7.835 1.00 54.47 280 VAL A O 1
ATOM 2206 N N . SER A 1 281 ? 19.567 6.201 7.134 1.00 47.25 281 SER A N 1
ATOM 2207 C CA . SER A 1 281 ? 19.194 7.385 6.356 1.00 47.25 281 SER A CA 1
ATOM 2208 C C . SER A 1 281 ? 18.487 6.970 5.065 1.00 47.25 281 SER A C 1
ATOM 2210 O O . SER A 1 281 ? 19.019 6.155 4.307 1.00 47.25 281 SER A O 1
ATOM 2212 N N . VAL A 1 282 ? 17.302 7.527 4.799 1.00 48.81 282 VAL A N 1
ATOM 2213 C CA . VAL A 1 282 ? 16.650 7.422 3.485 1.00 48.81 282 VAL A CA 1
ATOM 2214 C C . VAL A 1 282 ? 17.358 8.425 2.577 1.00 48.81 282 VAL A C 1
ATOM 2216 O O . VAL A 1 282 ? 17.113 9.622 2.685 1.00 48.81 282 VAL A O 1
ATOM 2219 N N . ARG A 1 283 ? 18.299 7.949 1.758 1.00 40.34 283 ARG A N 1
ATOM 2220 C CA . ARG A 1 283 ? 18.828 8.725 0.629 1.00 40.34 283 ARG A CA 1
ATOM 2221 C C . ARG A 1 283 ? 17.935 8.539 -0.586 1.00 40.34 283 ARG A C 1
ATOM 2223 O O . ARG A 1 283 ? 17.460 7.396 -0.773 1.00 40.34 283 ARG A O 1
#

Radius of gyration: 22.65 Å; chains: 1; bounding box: 55×43×63 Å

Sequence (283 aa):
MLAFLDAFAVDSGVAAHVRLGGEVLRVRPLCRGQQGEQWTVAWRGEDGGVAEEPFDAVVVCSGHCSVPLVPKIRGINKWQGKQMHSHNYHTPEPFQDQSVVVVGLGASGIDIASEISHVAKEVHIAARYSKDRLGKIELYHNAWMHGEIDCIQDDGLVRFAEGSSVAADTILYCTGYRYHFPFLDLDGFTVDDNRVGPLYKHVFPPKYAPNLSFVGLPYKSIIFQSLELESKWVAALLSGRTAALPSEEDMMADVQEEYQRMEDAGKPKRHTHTLWPRWVSVR

pLDDT: mean 93.12, std 10.01, range [40.34, 98.81]

Foldseek 3Di:
DVVVVVCVCVVVVVVVVDDPQKDFQAKDWDPDDPPGIKIKTWIAHNVRDIDIDIDQADEAEPAWFQADDDDDAAPPVVAPAAEAELNPDDAQQVQAAWAEEEEEDPPSSVVVLVRNLVGHQAYEYEYDDDPVQFADDVVGPHYTYFYHFNHQDPVNWTAGPVGDTDHGRYYYYDPTGADDDNRDDDPQFDQDLRATAPDQVQWDHLVCPPRYTYAQSAPPDPRVVRRVVSVVVSVCQVVVVDDHDDHSVVSVVNSVVLVVVCVVLVHDSSCSRYPDDPPDRDD